Protein 1KQ3 (pdb70)

InterPro domains:
  IPR001670 Alcohol dehydrogenase, iron-type/glycerol dehydrogenase GldA [PF00465] (8-152)
  IPR016205 Glycerol dehydrogenase [PIRSF000112] (4-354)
  IPR016205 Glycerol dehydrogenase [PTHR43616] (2-357)
  IPR018211 Alcohol dehydrogenase, iron-type, conserved site [PS00060] (239-259)
  IPR018211 Alcohol dehydrogenase, iron-type, conserved site [PS00913] (148-176)

Foldseek 3Di:
DQDADFAWAQAEAEEAPLVVCVLVVQPVQPAEEEEEEAPCCCPPPCHVCNCVPHDRHDYDYDYQPPFLAPVRLVVSLVVDDLVHREYEFEEDQSSQLSSLSSCQVNVHAYEYEYLELQAQPQFAQKHFHDHPVRHGDDIDRHPHTHNYYYYNLLSHLQDDLLRLLLLLLNLLQLQVFLVQLVVLVHFFLVRHAADPVLNVLSVVLNVLLLPLVLVLSVQSVVSHDDVSVRSSSCSSYVSSNSRPRRSHGAQLLLLLQLVVVDVQQVVDDSSLSSNLRNLLVCQLQPPDPVVSVSSLVSCVSNVRDQACVVRRQVVNDLVSLLSSLQSSVPVPHRNCSGNDHDHSVSSSVSSVVSRVVSCVVVVD

Nearest PDB structures (foldseek):
  1kq3-assembly1_A  TM=1.003E+00  e=2.823E-71  Thermotoga maritima
  5xn8-assembly1_A  TM=9.777E-01  e=9.390E-45  unidentified
  8k1g-assembly1_A  TM=9.803E-01  e=2.009E-44  Klebsiella pneumoniae
  6csj-assembly2_B  TM=9.741E-01  e=4.793E-44  Heyndrickxia coagulans
  4mca-assembly1_B  TM=9.627E-01  e=2.396E-42  Serratia plymuthica A30

CATH classification: 3.40.50.1970 (+1 more: 1.20.1090.10)

Solvent-accessible surface area: 15490 Å² total; per-residue (Å²): 200,116,114,66,31,32,44,107,12,63,94,49,25,46,16,65,18,8,15,114,70,0,27,96,5,0,41,136,56,22,129,65,3,0,0,0,0,40,69,129,5,2,85,98,53,22,27,102,116,40,27,95,82,30,124,111,8,121,33,26,65,42,62,15,63,43,30,0,4,39,95,17,13,100,109,0,8,65,73,23,50,158,98,4,46,1,0,0,0,0,0,21,38,75,3,5,12,0,0,4,2,0,3,104,94,52,183,64,38,11,0,0,1,5,9,42,4,16,38,9,30,9,1,1,9,23,0,32,0,50,37,85,131,29,117,108,93,96,97,26,120,19,75,185,17,2,51,0,0,0,1,3,0,71,19,4,0,120,18,86,23,112,58,3,8,0,0,0,0,2,0,0,1,2,30,7,4,0,45,4,0,93,108,85,141,4,67,11,67,40,54,127,27,6,18,164,65,0,17,55,40,0,79,80,0,0,75,14,0,51,112,53,0,35,97,0,35,119,12,5,86,132,132,47,48,50,106,13,0,41,94,0,0,70,0,1,3,33,14,0,0,10,0,17,5,0,0,1,29,0,0,0,24,0,0,18,41,0,0,49,59,15,139,78,0,113,137,49,48,55,0,17,14,0,0,9,0,0,1,0,7,0,64,20,21,126,37,91,171,151,47,18,52,71,0,0,52,4,0,62,85,0,50,3,10,2,2,8,30,70,0,18,7,111,77,33,46,64,126,49,4,53,125,0,0,99,88,0,19,62,166,117,29,38,0,66,33,6,61,58,125,11,81,20,123,52,0,20,113,6,2,84,42,6,27,149,63,0,62,86,80,64,139,115

Structure (mmCIF, N/CA/C/O backbone):
data_1KQ3
#
_entry.id   1KQ3
#
_cell.length_a   105.730
_cell.length_b   105.730
_cell.length_c   135.790
_cell.angle_alpha   90.00
_cell.angle_beta   90.00
_cell.angle_gamma   90.00
#
_symmetry.space_group_name_H-M   'I 4 2 2'
#
loop_
_entity.id
_entity.type
_entity.pdbx_description
1 polymer 'glycerol dehydrogenase'
2 non-polymer 'ZINC ION'
3 non-polymer 'CHLORIDE ION'
4 non-polymer 2-AMINO-2-HYDROXYMETHYL-PROPANE-1,3-DIOL
5 water water
#
loop_
_atom_site.group_PDB
_atom_site.id
_atom_site.type_symbol
_atom_site.label_atom_id
_atom_site.label_alt_id
_atom_site.label_comp_id
_atom_site.label_asym_id
_atom_site.label_entity_id
_atom_site.label_seq_id
_atom_site.pdbx_PDB_ins_code
_atom_site.Cartn_x
_atom_site.Cartn_y
_atom_site.Cartn_z
_atom_site.occupancy
_atom_site.B_iso_or_equiv
_atom_site.auth_seq_id
_atom_site.auth_comp_id
_atom_site.auth_asym_id
_atom_site.auth_atom_id
_atom_site.pdbx_PDB_model_num
ATOM 1 N N . HIS A 1 12 ? 41.552 12.651 -9.295 1.00 30.04 0 HIS A N 1
ATOM 2 C CA . HIS A 1 12 ? 42.744 13.520 -9.565 1.00 28.23 0 HIS A CA 1
ATOM 3 C C . HIS A 1 12 ? 42.356 14.972 -9.785 1.00 27.95 0 HIS A C 1
ATOM 4 O O . HIS A 1 12 ? 41.759 15.315 -10.816 1.00 29.24 0 HIS A O 1
ATOM 11 N N . MET A 1 13 ? 42.712 15.812 -8.821 1.00 25.12 1 MET A N 1
ATOM 12 C CA . MET A 1 13 ? 42.449 17.249 -8.863 1.00 23.62 1 MET A CA 1
ATOM 13 C C . MET A 1 13 ? 40.993 17.660 -9.009 1.00 21.68 1 MET A C 1
ATOM 14 O O . MET A 1 13 ? 40.705 18.763 -9.480 1.00 26.32 1 MET A O 1
ATOM 19 N N . ILE A 1 14 ? 40.078 16.787 -8.620 1.00 17.85 2 ILE A N 1
ATOM 20 C CA . ILE A 1 14 ? 38.665 17.142 -8.661 1.00 13.70 2 ILE A CA 1
ATOM 21 C C . ILE A 1 14 ? 38.330 17.696 -7.274 1.00 12.23 2 ILE A C 1
ATOM 22 O O . ILE A 1 14 ? 38.793 17.179 -6.249 1.00 14.09 2 ILE A O 1
ATOM 27 N N . THR A 1 15 ? 37.583 18.793 -7.251 1.00 10.38 3 THR A N 1
ATOM 28 C CA . THR A 1 15 ? 37.191 19.388 -5.978 1.00 9.96 3 THR A CA 1
ATOM 29 C C . THR A 1 15 ? 35.771 19.032 -5.647 1.00 9.38 3 THR A C 1
ATOM 30 O O . THR A 1 15 ? 34.970 18.648 -6.532 1.00 9.63 3 THR A O 1
ATOM 34 N N . THR A 1 16 ? 35.433 19.114 -4.365 1.00 10.10 4 THR A N 1
ATOM 35 C CA . THR A 1 16 ? 34.030 18.952 -3.957 1.00 9.82 4 THR A CA 1
ATOM 36 C C . THR A 1 16 ? 33.813 19.827 -2.740 1.00 8.96 4 THR A C 1
ATOM 37 O O . THR A 1 16 ? 34.586 19.774 -1.783 1.00 10.02 4 THR A O 1
ATOM 41 N N . THR A 1 17 ? 32.766 20.646 -2.810 1.00 8.43 5 THR A N 1
ATOM 42 C CA . THR A 1 17 ? 32.363 21.590 -1.764 1.00 8.96 5 THR A CA 1
ATOM 43 C C . THR A 1 17 ? 30.920 21.248 -1.416 1.00 9.31 5 THR A C 1
ATOM 44 O O . THR A 1 17 ? 30.100 21.105 -2.321 1.00 10.30 5 THR A O 1
ATOM 48 N N . ILE A 1 18 ? 30.603 21.131 -0.128 1.00 8.87 6 ILE A N 1
ATOM 49 C CA . ILE A 1 18 ? 29.255 20.788 0.306 1.00 9.58 6 ILE A CA 1
ATOM 50 C C . ILE A 1 18 ? 28.672 21.890 1.159 1.00 9.72 6 ILE A C 1
ATOM 51 O O . ILE A 1 18 ? 29.402 22.647 1.803 1.00 9.12 6 ILE A O 1
ATOM 56 N N . PHE A 1 19 ? 27.341 21.999 1.135 1.00 8.47 7 PHE A N 1
ATOM 57 C CA . PHE A 1 19 ? 26.676 23.101 1.819 1.00 8.95 7 PHE A CA 1
ATOM 58 C C . PHE A 1 19 ? 25.336 22.756 2.435 1.00 10.14 7 PHE A C 1
ATOM 59 O O . PHE A 1 19 ? 24.661 21.821 1.988 1.00 10.09 7 PHE A O 1
ATOM 67 N N . PRO A 1 20 ? 24.960 23.478 3.508 1.00 9.81 8 PRO A N 1
ATOM 68 C CA . PRO A 1 20 ? 23.625 23.236 4.068 1.00 9.92 8 PRO A CA 1
ATOM 69 C C . PRO A 1 20 ? 22.681 23.846 2.986 1.00 10.69 8 PRO A C 1
ATOM 70 O O . PRO A 1 20 ? 23.118 24.680 2.147 1.00 10.89 8 PRO A O 1
ATOM 74 N N . GLY A 1 21 ? 21.396 23.495 2.984 1.00 9.48 9 GLY A N 1
ATOM 75 C CA . GLY A 1 21 ? 20.547 24.019 1.932 1.00 10.05 9 GLY A CA 1
ATOM 76 C C . GLY A 1 21 ? 20.200 25.491 2.021 1.00 9.59 9 GLY A C 1
ATOM 77 O O . GLY A 1 21 ? 20.097 26.202 1.005 1.00 10.01 9 GLY A O 1
ATOM 78 N N . ARG A 1 22 ? 19.998 25.946 3.249 1.00 9.69 10 ARG A N 1
ATOM 79 C CA . ARG A 1 22 ? 19.534 27.302 3.515 1.00 10.61 10 ARG A CA 1
ATOM 80 C C . ARG A 1 22 ? 20.136 27.711 4.837 1.00 10.95 10 ARG A C 1
ATOM 81 O O . ARG A 1 22 ? 20.066 26.935 5.798 1.00 10.76 10 ARG A O 1
ATOM 89 N N . TYR A 1 23 ? 20.749 28.898 4.896 1.00 8.79 11 TYR A N 1
ATOM 90 C CA . TYR A 1 23 ? 21.329 29.437 6.136 1.00 8.57 11 TYR A CA 1
ATOM 91 C C . TYR A 1 23 ? 20.557 30.740 6.397 1.00 9.31 11 TYR A C 1
ATOM 92 O O . TYR A 1 23 ? 20.569 31.681 5.579 1.00 9.00 11 TYR A O 1
ATOM 101 N N . VAL A 1 24 ? 19.885 30.800 7.545 1.00 8.63 12 VAL A N 1
ATOM 102 C CA . VAL A 1 24 ? 19.018 31.936 7.886 1.00 8.06 12 VAL A CA 1
ATOM 103 C C . VAL A 1 24 ? 19.561 32.521 9.179 1.00 8.57 12 VAL A C 1
ATOM 104 O O . VAL A 1 24 ? 19.772 31.787 10.141 1.00 9.73 12 VAL A O 1
ATOM 108 N N . GLN A 1 25 ? 19.793 33.826 9.225 1.00 8.52 13 GLN A N 1
ATOM 109 C CA . GLN A 1 25 ? 20.360 34.430 10.422 1.00 9.20 13 GLN A CA 1
ATOM 110 C C . GLN A 1 25 ? 19.889 35.855 10.678 1.00 9.56 13 GLN A C 1
ATOM 111 O O . GLN A 1 25 ? 19.792 36.650 9.767 1.00 11.54 13 GLN A O 1
ATOM 117 N N . GLY A 1 26 ? 19.598 36.152 11.940 1.00 8.87 14 GLY A N 1
ATOM 118 C CA . GLY A 1 26 ? 19.259 37.500 12.310 1.00 9.38 14 GLY A CA 1
ATOM 119 C C . GLY A 1 26 ? 18.605 37.595 13.665 1.00 10.44 14 GLY A C 1
ATOM 120 O O . GLY A 1 26 ? 18.190 36.595 14.241 1.00 10.88 14 GLY A O 1
ATOM 121 N N . ALA A 1 27 ? 18.495 38.815 14.174 1.00 11.55 15 ALA A N 1
ATOM 122 C CA . ALA A 1 27 ? 17.867 39.010 15.477 1.00 11.68 15 ALA A CA 1
ATOM 123 C C . ALA A 1 27 ? 16.383 38.695 15.345 1.00 13.07 15 ALA A C 1
ATOM 124 O O . ALA A 1 27 ? 15.693 39.234 14.481 1.00 16.02 15 ALA A O 1
ATOM 126 N N . GLY A 1 28 ? 15.898 37.801 16.194 1.00 11.68 16 GLY A N 1
ATOM 127 C CA . GLY A 1 28 ? 14.488 37.441 16.121 1.00 12.72 16 GLY A CA 1
ATOM 128 C C . GLY A 1 28 ? 14.173 36.356 15.115 1.00 12.92 16 GLY A C 1
ATOM 129 O O . GLY A 1 28 ? 13.005 36.070 14.839 1.00 13.88 16 GLY A O 1
ATOM 130 N N . ALA A 1 29 ? 15.192 35.722 14.546 1.00 11.74 17 ALA A N 1
ATOM 131 C CA . ALA A 1 29 ? 14.940 34.687 13.565 1.00 11.69 17 ALA A CA 1
ATOM 132 C C . ALA A 1 29 ? 14.113 33.505 14.079 1.00 11.77 17 ALA A C 1
ATOM 133 O O . ALA A 1 29 ? 13.507 32.804 13.279 1.00 11.90 17 ALA A O 1
ATOM 135 N N . ILE A 1 30 ? 14.084 33.284 15.382 1.00 11.30 18 ILE A N 1
ATOM 136 C CA . ILE A 1 30 ? 13.285 32.177 15.902 1.00 12.81 18 ILE A CA 1
ATOM 137 C C . ILE A 1 30 ? 11.816 32.401 15.530 1.00 13.50 18 ILE A C 1
ATOM 138 O O . ILE A 1 30 ? 11.052 31.441 15.411 1.00 13.35 18 ILE A O 1
ATOM 143 N N . ASN A 1 31 ? 11.435 33.649 15.305 1.00 13.79 19 ASN A N 1
ATOM 144 C CA . ASN A 1 31 ? 10.040 33.931 14.947 1.00 15.41 19 ASN A CA 1
ATOM 145 C C . ASN A 1 31 ? 9.665 33.567 13.528 1.00 15.29 19 ASN A C 1
ATOM 146 O O . ASN A 1 31 ? 8.489 33.666 13.139 1.00 16.72 19 ASN A O 1
ATOM 151 N N . ILE A 1 32 ? 10.642 33.156 12.727 1.00 14.00 20 ILE A N 1
ATOM 152 C CA . ILE A 1 32 ? 10.273 32.686 11.393 1.00 14.30 20 ILE A CA 1
ATOM 153 C C . ILE A 1 32 ? 10.562 31.179 11.308 1.00 12.98 20 ILE A C 1
ATOM 154 O O . ILE A 1 32 ? 10.499 30.602 10.217 1.00 12.89 20 ILE A O 1
ATOM 159 N N . LEU A 1 33 ? 10.812 30.534 12.454 1.00 12.73 21 LEU A N 1
ATOM 160 C CA . LEU A 1 33 ? 11.015 29.083 12.461 1.00 12.04 21 LEU A CA 1
ATOM 161 C C . LEU A 1 33 ? 9.772 28.361 11.900 1.00 13.26 21 LEU A C 1
ATOM 162 O O . LEU A 1 33 ? 9.898 27.449 11.099 1.00 12.55 21 LEU A O 1
ATOM 167 N N . GLU A 1 34 ? 8.569 28.759 12.332 1.00 14.17 22 GLU A N 1
ATOM 168 C CA . GLU A 1 34 ? 7.373 28.086 11.794 1.00 14.55 22 GLU A CA 1
ATOM 169 C C . GLU A 1 34 ? 7.299 28.206 10.268 1.00 15.06 22 GLU A C 1
ATOM 170 O O . GLU A 1 34 ? 6.996 27.221 9.574 1.00 14.65 22 GLU A O 1
ATOM 176 N N . GLU A 1 35 ? 7.574 29.402 9.748 1.00 15.29 23 GLU A N 1
ATOM 177 C CA . GLU A 1 35 ? 7.558 29.588 8.311 1.00 16.22 23 GLU A CA 1
ATOM 178 C C . GLU A 1 35 ? 8.558 28.634 7.642 1.00 15.28 23 GLU A C 1
ATOM 179 O O . GLU A 1 35 ? 8.251 28.017 6.609 1.00 16.13 23 GLU A O 1
ATOM 185 N N . GLU A 1 36 ? 9.761 28.505 8.208 1.00 14.31 24 GLU A N 1
ATOM 186 C CA . GLU A 1 36 ? 10.745 27.595 7.613 1.00 13.61 24 GLU A CA 1
ATOM 187 C C . GLU A 1 36 ? 10.325 26.131 7.648 1.00 14.02 24 GLU A C 1
ATOM 188 O O . GLU A 1 36 ? 10.533 25.379 6.695 1.00 13.88 24 GLU A O 1
ATOM 194 N N . LEU A 1 37 ? 9.718 25.709 8.753 1.00 13.64 25 LEU A N 1
ATOM 195 C CA . LEU A 1 37 ? 9.289 24.325 8.864 1.00 13.65 25 LEU A CA 1
ATOM 196 C C . LEU A 1 37 ? 8.146 24.053 7.888 1.00 13.22 25 LEU A C 1
ATOM 197 O O . LEU A 1 37 ? 8.106 22.959 7.310 1.00 14.41 25 LEU A O 1
ATOM 202 N N . SER A 1 38 ? 7.264 25.035 7.706 1.00 13.89 26 SER A N 1
ATOM 203 C CA . SER A 1 38 ? 6.103 24.851 6.808 1.00 14.60 26 SER A CA 1
ATOM 204 C C . SER A 1 38 ? 6.528 24.584 5.367 1.00 16.45 26 SER A C 1
ATOM 205 O O . SER A 1 38 ? 5.752 24.024 4.584 1.00 17.39 26 SER A O 1
ATOM 208 N N . ARG A 1 39 ? 7.750 24.981 4.995 1.00 15.00 27 ARG A N 1
ATOM 209 C CA . ARG A 1 39 ?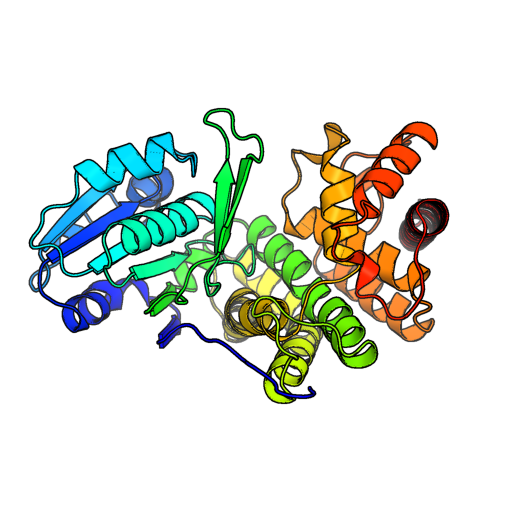 8.213 24.714 3.636 1.00 16.42 27 ARG A CA 1
ATOM 210 C C . ARG A 1 39 ? 8.419 23.213 3.436 1.00 17.46 27 ARG A C 1
ATOM 211 O O . ARG A 1 39 ? 8.532 22.741 2.293 1.00 18.63 27 ARG A O 1
ATOM 219 N N . PHE A 1 40 ? 8.479 22.447 4.525 1.00 17.12 28 PHE A N 1
ATOM 220 C CA . PHE A 1 40 ? 8.652 20.988 4.428 1.00 18.36 28 PHE A CA 1
ATOM 221 C C . PHE A 1 40 ? 7.348 20.211 4.592 1.00 19.90 28 PHE A C 1
ATOM 222 O O . PHE A 1 40 ? 7.225 19.072 4.143 1.00 20.93 28 PHE A O 1
ATOM 230 N N . GLY A 1 41 ? 6.378 20.821 5.240 1.00 20.33 29 GLY A N 1
ATOM 231 C CA . GLY A 1 41 ? 5.128 20.105 5.453 1.00 21.72 29 GLY A CA 1
ATOM 232 C C . GLY A 1 41 ? 4.418 20.618 6.689 1.00 22.57 29 GLY A C 1
ATOM 233 O O . GLY A 1 41 ? 4.739 21.688 7.199 1.00 23.67 29 GLY A O 1
ATOM 234 N N . GLU A 1 42 ? 3.476 19.831 7.200 1.00 22.65 30 GLU A N 1
ATOM 235 C CA . GLU A 1 42 ? 2.695 20.255 8.349 1.00 22.62 30 GLU A CA 1
ATOM 236 C C . GLU A 1 42 ? 3.004 19.581 9.670 1.00 21.16 30 GLU A C 1
ATOM 237 O O . GLU A 1 42 ? 2.408 19.933 10.681 1.00 21.99 30 GLU A O 1
ATOM 243 N N . ARG A 1 43 ? 3.916 18.618 9.676 1.00 18.88 31 ARG A N 1
ATOM 244 C CA . ARG A 1 43 ? 4.276 17.906 10.890 1.00 20.01 31 ARG A CA 1
ATOM 245 C C . ARG A 1 43 ? 5.782 17.942 11.161 1.00 18.71 31 ARG A C 1
ATOM 246 O O . ARG A 1 43 ? 6.571 17.448 10.364 1.00 19.01 31 ARG A O 1
ATOM 254 N N . ALA A 1 44 ? 6.155 18.469 12.318 1.00 17.53 32 ALA A N 1
ATOM 255 C CA . ALA A 1 44 ? 7.572 18.554 12.709 1.00 15.88 32 ALA A CA 1
ATOM 256 C C . ALA A 1 44 ? 7.834 17.870 14.034 1.00 16.61 32 ALA A C 1
ATOM 257 O O . ALA A 1 44 ? 7.023 17.966 14.963 1.00 18.02 32 ALA A O 1
ATOM 259 N N . PHE A 1 45 ? 8.961 17.172 14.140 1.00 14.44 33 PHE A N 1
ATOM 260 C CA . PHE A 1 45 ? 9.400 16.492 15.361 1.00 14.37 33 PHE A CA 1
ATOM 261 C C . PHE A 1 45 ? 10.560 17.336 15.885 1.00 15.82 33 PHE A C 1
ATOM 262 O O . PHE A 1 45 ? 11.577 17.501 15.202 1.00 15.78 33 PHE A O 1
ATOM 270 N N . VAL A 1 46 ? 10.419 17.869 17.084 1.00 14.45 34 VAL A N 1
ATOM 271 C CA . VAL A 1 46 ? 11.420 18.762 17.640 1.00 14.84 34 VAL A CA 1
ATOM 272 C C . VAL A 1 46 ? 12.177 18.198 18.817 1.00 15.95 34 VAL A C 1
ATOM 273 O O . VAL A 1 46 ? 11.563 17.785 19.817 1.00 17.13 34 VAL A O 1
ATOM 277 N N . VAL A 1 47 ? 13.505 18.164 18.717 1.00 14.31 35 VAL A N 1
ATOM 278 C CA . VAL A 1 47 ? 14.361 17.701 19.782 1.00 13.66 35 VAL A CA 1
ATOM 279 C C . VAL A 1 47 ? 14.906 18.971 20.410 1.00 15.17 35 VAL A C 1
ATOM 280 O O . VAL A 1 47 ? 15.605 19.735 19.739 1.00 13.84 35 VAL A O 1
ATOM 284 N N . ILE A 1 48 ? 14.613 19.209 21.685 1.00 14.70 36 ILE A N 1
ATOM 285 C CA . ILE A 1 48 ? 15.052 20.442 22.313 1.00 16.53 36 ILE A CA 1
ATOM 286 C C . ILE A 1 48 ? 15.713 20.232 23.648 1.00 17.29 36 ILE A C 1
ATOM 287 O O . ILE A 1 48 ? 15.306 19.364 24.421 1.00 16.96 36 ILE A O 1
ATOM 292 N N . ASP A 1 49 ? 16.738 21.051 23.897 1.00 18.01 37 ASP A N 1
ATOM 293 C CA . ASP A 1 49 ? 17.503 21.065 25.133 1.00 21.01 37 ASP A CA 1
ATOM 294 C C . ASP A 1 49 ? 16.535 21.546 26.231 1.00 21.06 37 ASP A C 1
ATOM 295 O O . ASP A 1 49 ? 15.771 22.488 26.028 1.00 20.03 37 ASP A O 1
ATOM 300 N N . ASP A 1 50 ? 16.541 20.878 27.382 1.00 21.29 38 ASP A N 1
ATOM 301 C CA . ASP A 1 50 ? 15.630 21.256 28.456 1.00 21.83 38 ASP A CA 1
ATOM 302 C C . ASP A 1 50 ? 15.783 22.699 28.929 1.00 21.29 38 ASP A C 1
ATOM 303 O O . ASP A 1 50 ? 14.779 23.401 29.183 1.00 20.45 38 ASP A O 1
ATOM 308 N N . PHE A 1 51 ? 17.027 23.146 29.058 1.00 19.74 39 PHE A N 1
ATOM 309 C CA . PHE A 1 51 ? 17.278 24.514 29.481 1.00 19.52 39 PHE A CA 1
ATOM 310 C C . PHE A 1 51 ? 16.701 25.471 28.446 1.00 18.62 39 PHE A C 1
ATOM 311 O O . PHE A 1 51 ? 16.136 26.516 28.777 1.00 18.10 39 PHE A O 1
ATOM 319 N N . VAL A 1 52 ? 16.850 25.127 27.172 1.00 16.37 40 VAL A N 1
ATOM 320 C CA . VAL A 1 52 ? 16.326 25.985 26.129 1.00 17.06 40 VAL A CA 1
ATOM 321 C C . VAL A 1 52 ? 14.791 26.032 26.159 1.00 16.58 40 VAL A C 1
ATOM 322 O O . VAL A 1 52 ? 14.195 27.100 26.034 1.00 16.13 40 VAL A O 1
ATOM 326 N N . ASP A 1 53 ? 14.162 24.872 26.342 1.00 15.82 41 ASP A N 1
ATOM 327 C CA . ASP A 1 53 ? 12.710 24.807 26.381 1.00 15.93 41 ASP A CA 1
ATOM 328 C C . ASP A 1 53 ? 12.145 25.708 27.480 1.00 16.19 41 ASP A C 1
ATOM 329 O O . ASP A 1 53 ? 11.259 26.515 27.243 1.00 15.92 41 ASP A O 1
ATOM 334 N N . LYS A 1 54 ? 12.728 25.624 28.660 1.00 16.41 42 LYS A N 1
ATOM 335 C CA . LYS A 1 54 ? 12.216 26.369 29.805 1.00 18.72 42 LYS A CA 1
ATOM 336 C C . LYS A 1 54 ? 12.696 27.814 29.936 1.00 19.15 42 LYS A C 1
ATOM 337 O O . LYS A 1 54 ? 11.930 28.702 30.346 1.00 19.27 42 LYS A O 1
ATOM 343 N N . ASN A 1 55 ? 13.946 28.062 29.555 1.00 19.08 43 ASN A N 1
ATOM 344 C CA . ASN A 1 55 ? 14.538 29.376 29.762 1.00 20.38 43 ASN A CA 1
ATOM 345 C C . ASN A 1 55 ? 14.866 30.246 28.569 1.00 20.17 43 ASN A C 1
ATOM 346 O O . ASN A 1 55 ? 15.135 31.444 28.727 1.00 22.23 43 ASN A O 1
ATOM 351 N N . VAL A 1 56 ? 14.865 29.657 27.383 1.00 18.79 44 VAL A N 1
ATOM 352 C CA . VAL A 1 56 ? 15.182 30.422 26.181 1.00 18.48 44 VAL A CA 1
ATOM 353 C C . VAL A 1 56 ? 13.937 30.596 25.322 1.00 19.15 44 VAL A C 1
ATOM 354 O O . VAL A 1 56 ? 13.574 31.731 25.006 1.00 19.95 44 VAL A O 1
ATOM 358 N N . LEU A 1 57 ? 13.267 29.508 24.923 1.00 18.23 45 LEU A N 1
ATOM 359 C CA . LEU A 1 57 ? 12.050 29.665 24.123 1.00 18.70 45 LEU A CA 1
ATOM 360 C C . LEU A 1 57 ? 10.820 29.864 25.000 1.00 18.76 45 LEU A C 1
ATOM 361 O O . LEU A 1 57 ? 9.910 30.614 24.650 1.00 20.41 45 LEU A O 1
ATOM 366 N N . GLY A 1 58 ? 10.812 29.178 26.135 1.00 18.49 46 GLY A N 1
ATOM 367 C CA . GLY A 1 58 ? 9.664 29.246 27.026 1.00 19.15 46 GLY A CA 1
ATOM 368 C C . GLY A 1 58 ? 8.882 27.968 26.764 1.00 19.96 46 GLY A C 1
ATOM 369 O O . GLY A 1 58 ? 8.703 27.576 25.623 1.00 19.25 46 GLY A O 1
ATOM 370 N N . GLU A 1 59 ? 8.382 27.330 27.817 1.00 21.29 47 GLU A N 1
ATOM 371 C CA . GLU A 1 59 ? 7.683 26.062 27.665 1.00 22.94 47 GLU A CA 1
ATOM 372 C C . GLU A 1 59 ? 6.493 26.044 26.740 1.00 22.36 47 GLU A C 1
ATOM 373 O O . GLU A 1 59 ? 6.152 24.998 26.172 1.00 22.81 47 GLU A O 1
ATOM 379 N N . ASN A 1 60 ? 5.838 27.185 26.579 1.00 21.75 48 ASN A N 1
ATOM 380 C CA . ASN A 1 60 ? 4.684 27.229 25.707 1.00 21.97 48 ASN A CA 1
ATOM 381 C C . ASN A 1 60 ? 4.921 27.899 24.370 1.00 21.19 48 ASN A C 1
ATOM 382 O O . ASN A 1 60 ? 3.981 28.271 23.671 1.00 21.13 48 ASN A O 1
ATOM 387 N N . PHE A 1 61 ? 6.191 28.039 23.987 1.00 19.08 49 PHE A N 1
ATOM 388 C CA . PHE A 1 61 ? 6.529 28.668 22.722 1.00 18.58 49 PHE A CA 1
ATOM 389 C C . PHE A 1 61 ? 5.764 28.084 21.529 1.00 18.16 49 PHE A C 1
ATOM 390 O O . PHE A 1 61 ? 5.235 28.826 20.711 1.00 19.43 49 PHE A O 1
ATOM 398 N N . PHE A 1 62 ? 5.715 26.759 21.419 1.00 18.37 50 PHE A N 1
ATOM 399 C CA . PHE A 1 62 ? 5.064 26.165 20.261 1.00 18.20 50 PHE A CA 1
ATOM 400 C C . PHE A 1 62 ? 3.551 26.257 20.232 1.00 20.09 50 PHE A C 1
ATOM 401 O O . PHE A 1 62 ? 2.943 25.945 19.223 1.00 20.33 50 PHE A O 1
ATOM 409 N N . SER A 1 63 ? 2.955 26.740 21.316 1.00 21.96 51 SER A N 1
ATOM 410 C CA . SER A 1 63 ? 1.499 26.884 21.358 1.00 23.84 51 SER A CA 1
ATOM 411 C C . SER A 1 63 ? 1.026 27.934 20.377 1.00 24.49 51 SER A C 1
ATOM 412 O O . SER A 1 63 ? -0.153 27.964 20.008 1.00 25.29 51 SER A O 1
ATOM 415 N N . SER A 1 64 ? 1.931 28.800 19.940 1.00 24.76 52 SER A N 1
ATOM 416 C CA . SER A 1 64 ? 1.555 29.838 18.994 1.00 26.22 52 SER A CA 1
ATOM 417 C C . SER A 1 64 ? 1.545 29.365 17.538 1.00 25.11 52 SER A C 1
ATOM 418 O O . SER A 1 64 ? 1.091 30.091 16.663 1.00 26.92 52 SER A O 1
ATOM 421 N N . PHE A 1 65 ? 2.042 28.162 17.271 1.00 23.92 53 PHE A N 1
ATOM 422 C CA . PHE A 1 65 ? 2.038 27.639 15.900 1.00 23.35 53 PHE A CA 1
ATOM 423 C C . PHE A 1 65 ? 0.615 27.308 15.408 1.00 25.74 53 PHE A C 1
ATOM 424 O O . PHE A 1 65 ? -0.214 26.802 16.171 1.00 27.06 53 PHE A O 1
ATOM 432 N N . THR A 1 66 ? 0.351 27.564 14.129 1.00 26.12 54 THR A N 1
ATOM 433 C CA . THR A 1 66 ? -0.969 27.304 13.543 1.00 27.38 54 THR A CA 1
ATOM 434 C C . THR A 1 66 ? -0.898 26.544 12.232 1.00 27.49 54 THR A C 1
ATOM 435 O O . THR A 1 66 ? -1.898 25.970 11.789 1.00 28.86 54 THR A O 1
ATOM 439 N N . LYS A 1 67 ? 0.267 26.552 11.604 1.00 26.25 55 LYS A N 1
ATOM 440 C CA . LYS A 1 67 ? 0.442 25.889 10.318 1.00 25.90 55 LYS A CA 1
ATOM 441 C C . LYS A 1 67 ? 1.227 24.584 10.369 1.00 24.20 55 LYS A C 1
ATOM 442 O O . LYS A 1 67 ? 1.216 23.813 9.399 1.00 25.26 55 LYS A O 1
ATOM 448 N N . VAL A 1 68 ? 1.929 24.356 11.476 1.00 20.93 56 VAL A N 1
ATOM 449 C CA . VAL A 1 68 ? 2.755 23.167 11.650 1.00 18.84 56 VAL A CA 1
ATOM 450 C C . VAL A 1 68 ? 2.495 22.530 13.007 1.00 18.44 56 VAL A C 1
ATOM 451 O O . VAL A 1 68 ? 2.557 23.214 14.028 1.00 18.85 56 VAL A O 1
ATOM 455 N N . ARG A 1 69 ? 2.208 21.226 13.004 1.00 18.76 57 ARG A N 1
ATOM 456 C CA . ARG A 1 69 ? 1.968 20.499 14.243 1.00 19.86 57 ARG A CA 1
ATOM 457 C C . ARG A 1 69 ? 3.300 20.031 14.777 1.00 19.21 57 ARG A C 1
ATOM 458 O O . ARG A 1 69 ? 4.032 19.317 14.085 1.00 19.74 57 ARG A O 1
ATOM 466 N N . VAL A 1 70 ? 3.600 20.392 16.013 1.00 18.51 58 VAL A N 1
ATOM 467 C CA . VAL A 1 70 ? 4.853 19.987 16.636 1.00 18.98 58 VAL A CA 1
ATOM 468 C C . VAL A 1 70 ? 4.795 18.872 17.688 1.00 18.13 58 VAL A C 1
ATOM 469 O O . VAL A 1 70 ? 3.988 18.908 18.608 1.00 20.38 58 VAL A O 1
ATOM 473 N N . ASN A 1 71 ? 5.650 17.879 17.532 1.00 17.99 59 ASN A N 1
ATOM 474 C CA . ASN A 1 71 ? 5.792 16.838 18.527 1.00 16.62 59 ASN A CA 1
ATOM 475 C C . ASN A 1 71 ? 7.110 17.240 19.210 1.00 17.55 59 ASN A C 1
ATOM 476 O O . ASN A 1 71 ? 8.223 17.000 18.677 1.00 16.45 59 ASN A O 1
ATOM 481 N N . LYS A 1 72 ? 6.988 17.889 20.364 1.00 17.42 60 LYS A N 1
ATOM 482 C CA . LYS A 1 72 ? 8.156 18.338 21.110 1.00 17.60 60 LYS A CA 1
ATOM 483 C C . LYS A 1 72 ? 8.695 17.301 22.090 1.00 18.99 60 LYS A C 1
ATOM 484 O O . LYS A 1 72 ? 7.958 16.806 22.956 1.00 19.74 60 LYS A O 1
ATOM 490 N N . GLN A 1 73 ? 9.980 16.975 21.966 1.00 18.25 61 GLN A N 1
ATOM 491 C CA . GLN A 1 73 ? 10.632 16.006 22.848 1.00 18.60 61 GLN A CA 1
ATOM 492 C C . GLN A 1 73 ? 11.877 16.587 23.500 1.00 19.10 61 GLN A C 1
ATOM 493 O O . GLN A 1 73 ? 12.771 17.100 22.812 1.00 18.02 61 GLN A O 1
ATOM 499 N N . ILE A 1 74 ? 11.944 16.515 24.819 1.00 18.94 62 ILE A N 1
ATOM 500 C CA . ILE A 1 74 ? 13.094 16.999 25.560 1.00 18.25 62 ILE A CA 1
ATOM 501 C C . ILE A 1 74 ? 14.247 16.032 25.352 1.00 18.82 62 ILE A C 1
ATOM 502 O O . ILE A 1 74 ? 14.096 14.812 25.499 1.00 19.16 62 ILE A O 1
ATOM 507 N N . PHE A 1 75 ? 15.397 16.598 25.004 1.00 17.86 63 PHE A N 1
ATOM 508 C CA . PHE A 1 75 ? 16.626 15.859 24.754 1.00 18.28 63 PHE A CA 1
ATOM 509 C C . PHE A 1 75 ? 17.182 15.310 26.068 1.00 18.10 63 PHE A C 1
ATOM 510 O O . PHE A 1 75 ? 17.198 16.026 27.064 1.00 18.60 63 PHE A O 1
ATOM 518 N N . GLY A 1 76 ? 17.639 14.055 26.043 1.00 18.60 64 GLY A N 1
ATOM 519 C CA . GLY A 1 76 ? 18.212 13.417 27.222 1.00 19.85 64 GLY A CA 1
ATOM 520 C C . GLY A 1 76 ? 19.530 14.009 27.692 1.00 20.48 64 GLY A C 1
ATOM 521 O O . GLY A 1 76 ? 19.955 13.793 28.831 1.00 22.72 64 GLY A O 1
ATOM 522 N N . GLY A 1 77 ? 20.211 14.734 26.804 1.00 19.02 65 GLY A N 1
ATOM 523 C CA . GLY A 1 77 ? 21.460 15.390 27.158 1.00 18.89 65 GLY A CA 1
ATOM 524 C C . GLY A 1 77 ? 22.729 14.890 26.497 1.00 19.40 65 GLY A C 1
ATOM 525 O O . GLY A 1 77 ? 23.725 15.637 26.380 1.00 20.61 65 GLY A O 1
ATOM 526 N N . GLU A 1 78 ? 22.709 13.636 26.067 1.00 18.56 66 GLU A N 1
ATOM 527 C CA . GLU A 1 78 ? 23.875 13.051 25.437 1.00 18.90 66 GLU A CA 1
ATOM 528 C C . GLU A 1 78 ? 23.543 12.585 24.029 1.00 16.61 66 GLU A C 1
ATOM 529 O O . GLU A 1 78 ? 22.476 11.997 23.797 1.00 17.42 66 GLU A O 1
ATOM 535 N N . CYS A 1 79 ? 24.422 12.890 23.067 1.00 17.46 67 CYS A N 1
ATOM 536 C CA . CYS A 1 79 ? 24.220 12.436 21.693 1.00 16.34 67 CYS A CA 1
ATOM 537 C C . CYS A 1 79 ? 24.855 11.040 21.665 1.00 17.71 67 CYS A C 1
ATOM 538 O O . CYS A 1 79 ? 26.045 10.872 21.398 1.00 17.57 67 CYS A O 1
ATOM 541 N N . SER A 1 80 ? 24.035 10.058 22.008 1.00 16.70 68 SER A N 1
ATOM 542 C CA . SER A 1 80 ? 24.471 8.656 22.062 1.00 16.59 68 SER A CA 1
ATOM 543 C C . SER A 1 80 ? 23.593 7.853 21.121 1.00 15.35 68 SER A C 1
ATOM 544 O O . SER A 1 80 ? 22.500 8.275 20.755 1.00 16.37 68 SER A O 1
ATOM 547 N N . ASP A 1 81 ? 24.060 6.662 20.730 1.00 15.79 69 ASP A N 1
ATOM 548 C CA . ASP A 1 81 ? 23.251 5.806 19.887 1.00 17.18 69 ASP A CA 1
ATOM 549 C C . ASP A 1 81 ? 21.965 5.440 20.626 1.00 15.84 69 ASP A C 1
ATOM 550 O O . ASP A 1 81 ? 20.900 5.320 20.023 1.00 16.79 69 ASP A O 1
ATOM 555 N N . GLU A 1 82 ? 22.070 5.286 21.943 1.00 17.28 70 GLU A N 1
ATOM 556 C CA . GLU A 1 82 ? 20.910 4.963 22.765 1.00 17.68 70 GLU A CA 1
ATOM 557 C C . GLU A 1 82 ? 19.860 6.080 22.700 1.00 18.05 70 GLU A C 1
ATOM 558 O O . GLU A 1 82 ? 18.674 5.821 22.533 1.00 18.27 70 GLU A O 1
ATOM 564 N N . GLU A 1 83 ? 20.294 7.338 22.794 1.00 17.60 71 GLU A N 1
ATOM 565 C CA . GLU A 1 83 ? 19.341 8.447 22.746 1.00 17.85 71 GLU A CA 1
ATOM 566 C C . GLU A 1 83 ? 18.790 8.663 21.335 1.00 16.94 71 GLU A C 1
ATOM 567 O O . GLU A 1 83 ? 17.623 9.011 21.138 1.00 17.04 71 GLU A O 1
ATOM 573 N N . ILE A 1 84 ? 19.640 8.440 20.331 1.00 16.99 72 ILE A N 1
ATOM 574 C CA . ILE A 1 84 ? 19.191 8.562 18.965 1.00 16.77 72 ILE A CA 1
ATOM 575 C C . ILE A 1 84 ? 18.109 7.502 18.714 1.00 16.93 72 ILE A C 1
ATOM 576 O O . ILE A 1 84 ? 17.108 7.779 18.055 1.00 16.90 72 ILE A O 1
ATOM 581 N N . GLU A 1 85 ? 18.307 6.291 19.246 1.00 18.07 73 GLU A N 1
ATOM 582 C CA . GLU A 1 85 ? 17.317 5.226 19.075 1.00 20.22 73 GLU A CA 1
ATOM 583 C C . GLU A 1 85 ? 16.011 5.573 19.812 1.00 19.67 73 GLU A C 1
ATOM 584 O O . GLU A 1 85 ? 14.921 5.418 19.257 1.00 21.41 73 GLU A O 1
ATOM 590 N N . ARG A 1 86 ? 16.128 6.053 21.050 1.00 19.34 74 ARG A N 1
ATOM 591 C CA . ARG A 1 86 ? 14.943 6.413 21.824 1.00 19.44 74 ARG A CA 1
ATOM 592 C C . ARG A 1 86 ? 14.098 7.464 21.115 1.00 19.82 74 ARG A C 1
ATOM 593 O O . ARG A 1 86 ? 12.876 7.340 20.983 1.00 21.68 74 ARG A O 1
ATOM 601 N N . LEU A 1 87 ? 14.750 8.520 20.639 1.00 18.78 75 LEU A N 1
ATOM 602 C CA . LEU A 1 87 ? 13.986 9.562 19.973 1.00 17.17 75 LEU A CA 1
ATOM 603 C C . LEU A 1 87 ? 13.417 9.087 18.646 1.00 18.51 75 LEU A C 1
ATOM 604 O O . LEU A 1 87 ? 12.296 9.416 18.279 1.00 18.16 75 LEU A O 1
ATOM 609 N N . SER A 1 88 ? 14.191 8.310 17.908 1.00 19.60 76 SER A N 1
ATOM 610 C CA . SER A 1 88 ? 13.720 7.826 16.621 1.00 21.40 76 SER A CA 1
ATOM 611 C C . SER A 1 88 ? 12.390 7.059 16.754 1.00 22.26 76 SER A C 1
ATOM 612 O O . SER A 1 88 ? 11.496 7.172 15.908 1.00 22.89 76 SER A O 1
ATOM 615 N N . GLY A 1 89 ? 12.265 6.314 17.842 1.00 24.54 77 GLY A N 1
ATOM 616 C CA . GLY A 1 89 ? 11.056 5.538 18.068 1.00 25.40 77 GLY A CA 1
ATOM 617 C C . GLY A 1 89 ? 9.849 6.367 18.460 1.00 26.53 77 GLY A C 1
ATOM 618 O O . GLY A 1 89 ? 8.742 5.836 18.568 1.00 27.40 77 GLY A O 1
ATOM 619 N N . LEU A 1 90 ? 10.044 7.666 18.678 1.00 26.34 78 LEU A N 1
ATOM 620 C CA . LEU A 1 90 ? 8.941 8.543 19.061 1.00 25.64 78 LEU A CA 1
ATOM 621 C C . LEU A 1 90 ? 8.453 9.335 17.852 1.00 25.45 78 LEU A C 1
ATOM 622 O O . LEU A 1 90 ? 7.410 9.982 17.897 1.00 26.38 78 LEU A O 1
ATOM 627 N N . VAL A 1 91 ? 9.201 9.268 16.758 1.00 25.09 79 VAL A N 1
ATOM 628 C CA . VAL A 1 91 ? 8.813 9.997 15.559 1.00 25.68 79 VAL A CA 1
ATOM 629 C C . VAL A 1 91 ? 7.653 9.315 14.817 1.00 27.97 79 VAL A C 1
ATOM 630 O O . VAL A 1 91 ? 7.757 8.141 14.457 1.00 28.68 79 VAL A O 1
ATOM 634 N N . GLU A 1 92 ? 6.562 10.048 14.583 1.00 29.07 80 GLU A N 1
ATOM 635 C CA . GLU A 1 92 ? 5.413 9.492 13.847 1.00 31.70 80 GLU A CA 1
ATOM 636 C C . GLU A 1 92 ? 5.755 9.395 12.354 1.00 32.89 80 GLU A C 1
ATOM 637 O O . GLU A 1 92 ? 6.468 10.243 11.818 1.00 33.37 80 GLU A O 1
ATOM 643 N N . GLU A 1 93 ? 5.235 8.375 11.672 1.00 33.81 81 GLU A N 1
ATOM 644 C CA . GLU A 1 93 ? 5.531 8.194 10.253 1.00 34.67 81 GLU A CA 1
ATOM 645 C C . GLU A 1 93 ? 5.161 9.378 9.364 1.00 33.81 81 GLU A C 1
ATOM 646 O O . GLU A 1 93 ? 5.810 9.626 8.341 1.00 34.06 81 GLU A O 1
ATOM 652 N N . GLU A 1 94 ? 4.123 10.105 9.750 1.00 32.42 82 GLU A N 1
ATOM 653 C CA . GLU A 1 94 ? 3.670 11.247 8.970 1.00 31.51 82 GLU A CA 1
ATOM 654 C C . GLU A 1 94 ? 4.560 12.482 9.154 1.00 29.08 82 GLU A C 1
ATOM 655 O O . GLU A 1 94 ? 4.278 13.524 8.579 1.00 28.81 82 GLU A O 1
ATOM 661 N N . THR A 1 95 ? 5.621 12.356 9.951 1.00 26.08 83 THR A N 1
ATOM 662 C CA . THR A 1 95 ? 6.531 13.484 10.204 1.00 22.75 83 THR A CA 1
ATOM 663 C C . THR A 1 95 ? 7.184 14.000 8.920 1.00 21.24 83 THR A C 1
ATOM 664 O O . THR A 1 95 ? 7.689 13.217 8.126 1.00 20.59 83 THR A O 1
ATOM 668 N N . ASP A 1 96 ? 7.169 15.312 8.717 1.00 19.23 84 ASP A N 1
ATOM 669 C CA . ASP A 1 96 ? 7.765 15.886 7.519 1.00 17.93 84 ASP A CA 1
ATOM 670 C C . ASP A 1 96 ? 9.171 16.413 7.717 1.00 18.26 84 ASP A C 1
ATOM 671 O O . ASP A 1 96 ? 9.939 16.473 6.761 1.00 18.20 84 ASP A O 1
ATOM 676 N N . VAL A 1 97 ? 9.517 16.777 8.947 1.00 16.98 85 VAL A N 1
ATOM 677 C CA . VAL A 1 97 ? 10.842 17.367 9.191 1.00 16.10 85 VAL A CA 1
ATOM 678 C C . VAL A 1 97 ? 11.247 17.182 10.638 1.00 15.03 85 VAL A C 1
ATOM 679 O O . VAL A 1 97 ? 10.391 17.196 11.532 1.00 13.72 85 VAL A O 1
ATOM 683 N N . VAL A 1 98 ? 12.539 16.985 10.870 1.00 13.71 86 VAL A N 1
ATOM 684 C CA . VAL A 1 98 ? 13.102 16.824 12.212 1.00 11.41 86 VAL A CA 1
ATOM 685 C C . VAL A 1 98 ? 13.810 18.134 12.521 1.00 12.36 86 VAL A C 1
ATOM 686 O O . VAL A 1 98 ? 14.414 18.727 11.629 1.00 14.21 86 VAL A O 1
ATOM 690 N N . VAL A 1 99 ? 13.727 18.579 13.772 1.00 12.36 87 VAL A N 1
ATOM 691 C CA . VAL A 1 99 ? 14.329 19.852 14.195 1.00 11.45 87 VAL A CA 1
ATOM 692 C C . VAL A 1 99 ? 15.170 19.649 15.440 1.00 11.31 87 VAL A C 1
ATOM 693 O O . VAL A 1 99 ? 14.791 18.902 16.346 1.00 13.46 87 VAL A O 1
ATOM 697 N N . GLY A 1 100 ? 16.334 20.291 15.497 1.00 10.06 88 GLY A N 1
ATOM 698 C CA . GLY A 1 100 ? 17.174 20.264 16.678 1.00 9.96 88 GLY A CA 1
ATOM 699 C C . GLY A 1 100 ? 17.334 21.699 17.163 1.00 11.14 88 GLY A C 1
ATOM 700 O O . GLY A 1 100 ? 17.696 22.575 16.375 1.00 11.48 88 GLY A O 1
ATOM 701 N N . ILE A 1 101 ? 17.053 21.954 18.443 1.00 10.73 89 ILE A N 1
ATOM 702 C CA . ILE A 1 101 ? 17.180 23.298 19.012 1.00 10.45 89 ILE A CA 1
ATOM 703 C C . ILE A 1 101 ? 18.008 23.266 20.290 1.00 11.06 89 ILE A C 1
ATOM 704 O O . ILE A 1 101 ? 17.586 22.677 21.313 1.00 11.24 89 ILE A O 1
ATOM 709 N N . GLY A 1 102 ? 19.187 23.885 20.265 1.00 10.94 90 GLY A N 1
ATOM 710 C CA . GLY A 1 102 ? 20.028 23.887 21.450 1.00 11.36 90 GLY A CA 1
ATOM 711 C C . GLY A 1 102 ? 21.503 23.902 21.115 1.00 11.43 90 GLY A C 1
ATOM 712 O O . GLY A 1 102 ? 21.905 24.478 20.094 1.00 12.98 90 GLY A O 1
ATOM 713 N N . GLY A 1 103 ? 22.302 23.277 21.975 1.00 13.10 91 GLY A N 1
ATOM 714 C CA . GLY A 1 103 ? 23.743 23.200 21.769 1.00 13.61 91 GLY A CA 1
ATOM 715 C C . GLY A 1 103 ? 24.146 22.028 20.886 1.00 13.21 91 GLY A C 1
ATOM 716 O O . GLY A 1 103 ? 23.280 21.264 20.419 1.00 14.02 91 GLY A O 1
ATOM 717 N N . GLY A 1 104 ? 25.458 21.901 20.671 1.00 15.34 92 GLY A N 1
ATOM 718 C CA . GLY A 1 104 ? 26.027 20.865 19.821 1.00 14.33 92 GLY A CA 1
ATOM 719 C C . GLY A 1 104 ? 25.478 19.454 19.928 1.00 13.88 92 GLY A C 1
ATOM 720 O O . GLY A 1 104 ? 25.218 18.813 18.914 1.00 14.96 92 GLY A O 1
ATOM 721 N N . LYS A 1 105 ? 25.330 18.934 21.140 1.00 13.41 93 LYS A N 1
ATOM 722 C CA . LYS A 1 105 ? 24.831 17.577 21.259 1.00 12.48 93 LYS A CA 1
ATOM 723 C C . LYS A 1 105 ? 23.386 17.419 20.817 1.00 12.65 93 LYS A C 1
ATOM 724 O O . LYS A 1 105 ? 23.023 16.399 20.254 1.00 13.27 93 LYS A O 1
ATOM 730 N N . THR A 1 106 ? 22.548 18.419 21.114 1.00 11.69 94 THR A N 1
ATOM 731 C CA . THR A 1 106 ? 21.167 18.379 20.669 1.00 12.74 94 THR A CA 1
ATOM 732 C C . THR A 1 106 ? 21.117 18.402 19.134 1.00 11.90 94 THR A C 1
ATOM 733 O O . THR A 1 106 ? 20.355 17.656 18.503 1.00 12.33 94 THR A O 1
ATOM 737 N N . LEU A 1 107 ? 21.916 19.283 18.527 1.00 12.10 95 LEU A N 1
ATOM 738 C CA . LEU A 1 107 ? 21.898 19.406 17.075 1.00 10.61 95 LEU A CA 1
ATOM 739 C C . LEU A 1 107 ? 22.399 18.129 16.387 1.00 11.44 95 LEU A C 1
ATOM 740 O O . LEU A 1 107 ? 21.800 17.693 15.410 1.00 10.47 95 LEU A O 1
ATOM 745 N N . ASP A 1 108 ? 23.497 17.556 16.887 1.00 10.81 96 ASP A N 1
ATOM 746 C CA . ASP A 1 108 ? 24.040 16.334 16.302 1.00 11.81 96 ASP A CA 1
ATOM 747 C C . ASP A 1 108 ? 23.021 15.191 16.440 1.00 12.40 96 ASP A C 1
ATOM 748 O O . ASP A 1 108 ? 22.887 14.349 15.523 1.00 12.15 96 ASP A O 1
ATOM 753 N N . THR A 1 109 ? 22.301 15.156 17.562 1.00 12.37 97 THR A N 1
ATOM 754 C CA . THR A 1 109 ? 21.288 14.111 17.743 1.00 12.86 97 THR A CA 1
ATOM 755 C C . THR A 1 109 ? 20.187 14.273 16.696 1.00 13.58 97 THR A C 1
ATOM 756 O O . THR A 1 109 ? 19.758 13.324 16.051 1.00 13.29 97 THR A O 1
ATOM 760 N N . ALA A 1 110 ? 19.717 15.505 16.508 1.00 11.06 98 ALA A N 1
ATOM 761 C CA . ALA A 1 110 ? 18.692 15.742 15.514 1.00 12.06 98 ALA A CA 1
ATOM 762 C C . ALA A 1 110 ? 19.165 15.316 14.125 1.00 11.66 98 ALA A C 1
ATOM 763 O O . ALA A 1 110 ? 18.400 14.739 13.364 1.00 12.50 98 ALA A O 1
ATOM 765 N N . LYS A 1 111 ? 20.412 15.656 13.774 1.00 11.65 99 LYS A N 1
ATOM 766 C CA . LYS A 1 111 ? 20.930 15.257 12.461 1.00 11.16 99 LYS A CA 1
ATOM 767 C C . LYS A 1 111 ? 20.929 13.743 12.308 1.00 10.95 99 LYS A C 1
ATOM 768 O O . LYS A 1 111 ? 20.576 13.247 11.240 1.00 10.95 99 LYS A O 1
ATOM 774 N N . ALA A 1 112 ? 21.323 13.042 13.363 1.00 12.44 100 ALA A N 1
ATOM 775 C CA . ALA A 1 112 ? 21.369 11.571 13.328 1.00 12.98 100 ALA A CA 1
ATOM 776 C C . ALA A 1 112 ? 19.956 10.972 13.224 1.00 14.33 100 ALA A C 1
ATOM 777 O O . ALA A 1 112 ? 19.726 10.056 12.419 1.00 14.99 100 ALA A O 1
ATOM 779 N N . VAL A 1 113 ? 19.008 11.485 14.001 1.00 13.95 101 VAL A N 1
ATOM 780 C CA . VAL A 1 113 ? 17.629 10.991 13.927 1.00 14.50 101 VAL A CA 1
ATOM 781 C C . VAL A 1 113 ? 17.067 11.203 12.516 1.00 15.38 101 VAL A C 1
ATOM 782 O O . VAL A 1 113 ? 16.468 10.299 11.928 1.00 14.95 101 VAL A O 1
ATOM 786 N N . ALA A 1 114 ? 17.287 12.387 11.938 1.00 13.59 102 ALA A N 1
ATOM 787 C CA . ALA A 1 114 ? 16.789 12.674 10.594 1.00 14.33 102 ALA A CA 1
ATOM 788 C C . ALA A 1 114 ? 17.415 11.736 9.575 1.00 15.65 102 ALA A C 1
ATOM 789 O O . ALA A 1 114 ? 16.735 11.281 8.644 1.00 17.73 102 ALA A O 1
ATOM 791 N N . TYR A 1 115 ? 18.697 11.457 9.739 1.00 15.99 103 TYR A N 1
ATOM 792 C CA . TYR A 1 115 ? 19.398 10.563 8.821 1.00 17.11 103 TYR A CA 1
ATOM 793 C C . TYR A 1 115 ? 18.790 9.159 8.909 1.00 18.53 103 TYR A C 1
ATOM 794 O O . TYR A 1 115 ? 18.454 8.564 7.875 1.00 18.32 103 TYR A O 1
ATOM 803 N N . LYS A 1 116 ? 18.647 8.661 10.133 1.00 18.89 104 LYS A N 1
ATOM 804 C CA . LYS A 1 116 ? 18.092 7.325 10.376 1.00 20.82 104 LYS A CA 1
ATOM 805 C C . LYS A 1 116 ? 16.689 7.176 9.774 1.00 21.19 104 LYS A C 1
ATOM 806 O O . LYS A 1 116 ? 16.338 6.113 9.228 1.00 23.34 104 LYS A O 1
ATOM 812 N N . LEU A 1 117 ? 15.886 8.231 9.840 1.00 21.19 105 LEU A N 1
ATOM 813 C CA . LEU A 1 117 ? 14.523 8.192 9.314 1.00 20.00 105 LEU A CA 1
ATOM 814 C C . LEU A 1 117 ? 14.325 8.772 7.921 1.00 20.17 105 LEU A C 1
ATOM 815 O O . LEU A 1 117 ? 13.198 8.882 7.429 1.00 21.08 105 LEU A O 1
ATOM 820 N N . LYS A 1 118 ? 15.422 9.137 7.275 1.00 19.56 106 LYS A N 1
ATOM 821 C CA . LYS A 1 118 ? 15.380 9.712 5.935 1.00 19.80 106 LYS A CA 1
ATOM 822 C C . LYS A 1 118 ? 14.439 10.890 5.842 1.00 18.93 106 LYS A C 1
ATOM 823 O O . LYS A 1 118 ? 13.557 10.964 4.992 1.00 20.76 106 LYS A O 1
ATOM 829 N N . LYS A 1 119 ? 14.650 11.852 6.738 1.00 17.66 107 LYS A N 1
ATOM 830 C CA . LYS A 1 119 ? 13.842 13.061 6.740 1.00 16.27 107 LYS A CA 1
ATOM 831 C C . LYS A 1 119 ? 14.731 14.298 6.708 1.00 15.04 107 LYS A C 1
ATOM 832 O O . LYS A 1 119 ? 15.872 14.240 7.155 1.00 16.70 107 LYS A O 1
ATOM 838 N N . PRO A 1 120 ? 14.200 15.418 6.207 1.00 15.23 108 PRO A N 1
ATOM 839 C CA . PRO A 1 120 ? 15.001 16.651 6.185 1.00 15.08 108 PRO A CA 1
ATOM 840 C C . PRO A 1 120 ? 15.169 17.113 7.643 1.00 14.61 108 PRO A C 1
ATOM 841 O O . PRO A 1 120 ? 14.391 16.731 8.548 1.00 15.34 108 PRO A O 1
ATOM 845 N N . VAL A 1 121 ? 16.192 17.942 7.876 1.00 13.24 109 VAL A N 1
ATOM 846 C CA . VAL A 1 121 ? 16.456 18.421 9.223 1.00 12.73 109 VAL A CA 1
ATOM 847 C C . VAL A 1 121 ? 16.711 19.927 9.251 1.00 12.43 109 VAL A C 1
ATOM 848 O O . VAL A 1 121 ? 17.324 20.495 8.315 1.00 11.24 109 VAL A O 1
ATOM 852 N N . VAL A 1 122 ? 16.186 20.581 10.289 1.00 11.70 110 VAL A N 1
ATOM 853 C CA . VAL A 1 122 ? 16.361 22.017 10.507 1.00 10.26 110 VAL A CA 1
ATOM 854 C C . VAL A 1 122 ? 17.121 22.108 11.807 1.00 10.52 110 VAL A C 1
ATOM 855 O O . VAL A 1 122 ? 16.730 21.539 12.829 1.00 12.04 110 VAL A O 1
ATOM 859 N N . ILE A 1 123 ? 18.239 22.817 11.778 1.00 9.23 111 ILE A N 1
ATOM 860 C CA . ILE A 1 123 ? 19.174 22.931 12.906 1.00 9.25 111 ILE A CA 1
ATOM 861 C C . ILE A 1 123 ? 19.144 24.366 13.430 1.00 9.74 111 ILE A C 1
ATOM 862 O O . ILE A 1 123 ? 19.372 25.320 12.679 1.00 10.17 111 ILE A O 1
ATOM 867 N N . VAL A 1 124 ? 18.856 24.510 14.727 1.00 9.66 112 VAL A N 1
ATOM 868 C CA . VAL A 1 124 ? 18.689 25.827 15.345 1.00 9.69 112 VAL A CA 1
ATOM 869 C C . VAL A 1 124 ? 19.630 25.965 16.546 1.00 9.68 112 VAL A C 1
ATOM 870 O O . VAL A 1 124 ? 19.261 25.643 17.684 1.00 10.37 112 VAL A O 1
ATOM 874 N N . PRO A 1 125 ? 20.862 26.454 16.333 1.00 9.51 113 PRO A N 1
ATOM 875 C CA . PRO A 1 125 ? 21.825 26.617 17.431 1.00 9.96 113 PRO A CA 1
ATOM 876 C C . PRO A 1 125 ? 21.422 27.766 18.335 1.00 10.86 113 PRO A C 1
ATOM 877 O O . PRO A 1 125 ? 21.086 28.849 17.848 1.00 12.42 113 PRO A O 1
ATOM 881 N N . THR A 1 126 ? 21.523 27.562 19.643 1.00 9.38 114 THR A N 1
ATOM 882 C CA . THR A 1 126 ? 21.195 28.643 20.571 1.00 10.81 114 THR A CA 1
ATOM 883 C C . THR A 1 126 ? 22.445 29.300 21.134 1.00 12.51 114 THR A C 1
ATOM 884 O O . THR A 1 126 ? 22.370 30.216 21.956 1.00 13.12 114 THR A O 1
ATOM 888 N N . ILE A 1 127 ? 23.610 28.816 20.701 1.00 10.70 115 ILE A N 1
ATOM 889 C CA . ILE A 1 127 ? 24.901 29.428 21.057 1.00 11.76 115 ILE A CA 1
ATOM 890 C C . ILE A 1 127 ? 25.746 29.309 19.802 1.00 11.83 115 ILE A C 1
ATOM 891 O O . ILE A 1 127 ? 25.482 28.457 18.953 1.00 13.84 115 ILE A O 1
ATOM 896 N N . ALA A 1 128 ? 26.729 30.198 19.653 1.00 10.82 116 ALA A N 1
ATOM 897 C CA . ALA A 1 128 ? 27.616 30.187 18.473 1.00 11.01 116 ALA A CA 1
ATOM 898 C C . ALA A 1 128 ? 28.999 29.825 18.977 1.00 10.74 116 ALA A C 1
ATOM 899 O O . ALA A 1 128 ? 29.948 30.627 18.867 1.00 11.41 116 ALA A O 1
ATOM 901 N N . SER A 1 129 ? 29.096 28.626 19.539 1.00 9.79 117 SER A N 1
ATOM 902 C CA . SER A 1 129 ? 30.326 28.169 20.166 1.00 10.19 117 SER A CA 1
ATOM 903 C C . SER A 1 129 ? 31.194 27.187 19.403 1.00 10.48 117 SER A C 1
ATOM 904 O O . SER A 1 129 ? 32.300 26.888 19.854 1.00 10.83 117 SER A O 1
ATOM 907 N N . THR A 1 130 ? 30.684 26.626 18.314 1.00 10.31 118 THR A N 1
ATOM 908 C CA . THR A 1 130 ? 31.490 25.732 17.463 1.00 10.20 118 THR A CA 1
ATOM 909 C C . THR A 1 130 ? 30.974 25.885 16.059 1.00 10.02 118 THR A C 1
ATOM 910 O O . THR A 1 130 ? 29.890 26.435 15.837 1.00 11.29 118 THR A O 1
ATOM 914 N N . ASP A 1 131 ? 31.765 25.400 15.109 1.00 10.09 119 ASP A N 1
ATOM 915 C CA . ASP A 1 131 ? 31.361 25.484 13.711 1.00 11.12 119 ASP A CA 1
ATOM 916 C C . ASP A 1 131 ? 30.717 24.193 13.188 1.00 11.64 119 ASP A C 1
ATOM 917 O O . ASP A 1 131 ? 30.638 23.962 11.985 1.00 12.08 119 ASP A O 1
ATOM 922 N N . ALA A 1 132 ? 30.225 23.365 14.094 1.00 11.42 120 ALA A N 1
ATOM 923 C CA . ALA A 1 132 ? 29.554 22.135 13.690 1.00 11.87 120 ALA A CA 1
ATOM 924 C C . ALA A 1 132 ? 28.148 22.220 13.115 1.00 11.40 120 ALA A C 1
ATOM 925 O O . ALA A 1 132 ? 27.786 21.375 12.308 1.00 12.04 120 ALA A O 1
ATOM 927 N N . PRO A 1 133 ? 27.336 23.255 13.457 1.00 10.45 121 PRO A N 1
ATOM 928 C CA . PRO A 1 133 ? 25.963 23.260 12.918 1.00 10.66 121 PRO A CA 1
ATOM 929 C C . PRO A 1 133 ? 25.706 22.938 11.469 1.00 9.98 121 PRO A C 1
ATOM 930 O O . PRO A 1 133 ? 24.784 22.166 11.167 1.00 12.01 121 PRO A O 1
ATOM 934 N N . CYS A 1 134 ? 26.457 23.566 10.559 1.00 10.30 122 CYS A N 1
ATOM 935 C CA . CYS A 1 134 ? 26.226 23.366 9.121 1.00 10.38 122 CYS A CA 1
ATOM 936 C C . CYS A 1 134 ? 26.784 22.091 8.541 1.00 9.44 122 CYS A C 1
ATOM 937 O O . CYS A 1 134 ? 26.510 21.772 7.373 1.00 10.78 122 CYS A O 1
ATOM 940 N N . SER A 1 135 ? 27.544 21.348 9.342 1.00 10.17 123 SER A N 1
ATOM 941 C CA . SER A 1 135 ? 28.226 20.167 8.823 1.00 10.24 123 SER A CA 1
ATOM 942 C C . SER A 1 135 ? 27.427 18.907 8.684 1.00 11.81 123 SER A C 1
ATOM 943 O O . SER A 1 135 ? 26.454 18.676 9.387 1.00 11.84 123 SER A O 1
ATOM 946 N N . ALA A 1 136 ? 27.917 18.054 7.791 1.00 11.41 124 ALA A N 1
ATOM 947 C CA . ALA A 1 136 ? 27.299 16.743 7.541 1.00 12.86 124 ALA A CA 1
ATOM 948 C C . ALA A 1 136 ? 28.024 15.734 8.435 1.00 13.36 124 ALA A C 1
ATOM 949 O O . ALA A 1 136 ? 28.627 14.738 7.982 1.00 13.24 124 ALA A O 1
ATOM 951 N N . LEU A 1 137 ? 27.971 16.013 9.723 1.00 14.35 125 LEU A N 1
ATOM 952 C CA . LEU A 1 137 ? 28.644 15.169 10.696 1.00 15.36 125 LEU A CA 1
ATOM 953 C C . LEU A 1 137 ? 27.914 15.200 12.018 1.00 14.46 125 LEU A C 1
ATOM 954 O O . LEU A 1 137 ? 27.351 16.238 12.391 1.00 15.90 125 LEU A O 1
ATOM 959 N N . SER A 1 138 ? 27.886 14.062 12.712 1.00 13.89 126 SER A N 1
ATOM 960 C CA . SER A 1 138 ? 27.331 14.028 14.069 1.00 13.45 126 SER A CA 1
ATOM 961 C C . SER A 1 138 ? 28.394 13.344 14.925 1.00 12.74 126 SER A C 1
ATOM 962 O O . SER A 1 138 ? 28.935 12.288 14.529 1.00 15.60 126 SER A O 1
ATOM 965 N N . VAL A 1 139 ? 28.726 13.912 16.079 1.00 13.45 127 VAL A N 1
ATOM 966 C CA . VAL A 1 139 ? 29.718 13.278 16.954 1.00 14.19 127 VAL A CA 1
ATOM 967 C C . VAL A 1 139 ? 28.907 12.458 17.989 1.00 14.29 127 VAL A C 1
ATOM 968 O O . VAL A 1 139 ? 28.061 12.985 18.710 1.00 15.20 127 VAL A O 1
ATOM 972 N N . ILE A 1 140 ? 29.151 11.161 18.028 1.00 13.52 128 ILE A N 1
ATOM 973 C CA . ILE A 1 140 ? 28.417 10.276 18.906 1.00 14.22 128 ILE A CA 1
ATOM 974 C C . ILE A 1 140 ? 29.270 9.825 20.082 1.00 13.88 128 ILE A C 1
ATOM 975 O O . ILE A 1 140 ? 30.468 9.544 19.959 1.00 13.89 128 ILE A O 1
ATOM 980 N N . TYR A 1 141 ? 28.614 9.800 21.246 1.00 13.22 129 TYR A N 1
ATOM 981 C CA . TYR A 1 141 ? 29.270 9.463 22.500 1.00 13.63 129 TYR A CA 1
ATOM 982 C C . TYR A 1 141 ? 28.624 8.260 23.165 1.00 14.48 129 TYR A C 1
ATOM 983 O O . TYR A 1 141 ? 27.535 7.852 22.801 1.00 14.02 129 TYR A O 1
ATOM 992 N N . THR A 1 142 ? 29.328 7.724 24.155 1.00 15.77 130 THR A N 1
ATOM 993 C CA . THR A 1 142 ? 28.733 6.661 24.974 1.00 16.35 130 THR A CA 1
ATOM 994 C C . THR A 1 142 ? 27.742 7.384 25.916 1.00 17.22 130 THR A C 1
ATOM 995 O O . THR A 1 142 ? 27.731 8.607 26.016 1.00 16.64 130 THR A O 1
ATOM 999 N N . PRO A 1 143 ? 26.888 6.632 26.620 1.00 16.78 131 PRO A N 1
ATOM 1000 C CA . PRO A 1 143 ? 25.945 7.293 27.541 1.00 17.88 131 PRO A CA 1
ATOM 1001 C C . PRO A 1 143 ? 26.682 8.091 28.614 1.00 17.12 131 PRO A C 1
ATOM 1002 O O . PRO A 1 143 ? 26.101 9.018 29.197 1.00 18.68 131 PRO A O 1
ATOM 1006 N N . ASN A 1 144 ? 27.938 7.764 28.879 1.00 17.14 132 ASN A N 1
ATOM 1007 C CA . ASN A 1 144 ? 28.728 8.475 29.906 1.00 18.13 132 ASN A CA 1
ATOM 1008 C C . ASN A 1 144 ? 29.402 9.719 29.380 1.00 19.02 132 ASN A C 1
ATOM 1009 O O . ASN A 1 144 ? 30.143 10.388 30.107 1.00 21.04 132 ASN A O 1
ATOM 1014 N N . GLY A 1 145 ? 29.205 10.008 28.101 1.00 19.32 133 GLY A N 1
ATOM 1015 C CA . GLY A 1 145 ? 29.829 11.207 27.557 1.00 20.00 133 GLY A CA 1
ATOM 1016 C C . GLY A 1 145 ? 31.236 11.028 27.021 1.00 20.24 133 GLY A C 1
ATOM 1017 O O . GLY A 1 145 ? 31.933 12.016 26.798 1.00 21.30 133 GLY A O 1
ATOM 1018 N N . GLU A 1 146 ? 31.684 9.789 26.849 1.00 19.99 134 GLU A N 1
ATOM 1019 C CA . GLU A 1 146 ? 33.018 9.580 26.294 1.00 20.28 134 GLU A CA 1
ATOM 1020 C C . GLU A 1 146 ? 32.862 9.445 24.777 1.00 18.26 134 GLU A C 1
ATOM 1021 O O . GLU A 1 146 ? 31.867 8.894 24.277 1.00 17.33 134 GLU A O 1
ATOM 1027 N N . PHE A 1 147 ? 33.814 9.990 24.031 1.00 17.95 135 PHE A N 1
ATOM 1028 C CA . PHE A 1 147 ? 33.726 9.890 22.574 1.00 17.23 135 PHE A CA 1
ATOM 1029 C C . PHE A 1 147 ? 33.614 8.448 22.115 1.00 18.11 135 PHE A C 1
ATOM 1030 O O . PHE A 1 147 ? 34.352 7.572 22.579 1.00 18.47 135 PHE A O 1
ATOM 1038 N N . LYS A 1 148 ? 32.698 8.197 21.192 1.00 16.56 136 LYS A N 1
ATOM 1039 C CA . LYS A 1 148 ? 32.501 6.860 20.668 1.00 16.90 136 LYS A CA 1
ATOM 1040 C C . LYS A 1 148 ? 32.875 6.785 19.186 1.00 18.05 136 LYS A C 1
ATOM 1041 O O . LYS A 1 148 ? 33.713 5.978 18.795 1.00 19.40 136 LYS A O 1
ATOM 1047 N N . ARG A 1 149 ? 32.283 7.633 18.352 1.00 16.80 137 ARG A N 1
ATOM 1048 C CA . ARG A 1 149 ? 32.596 7.588 16.927 1.00 17.69 137 ARG A CA 1
ATOM 1049 C C . ARG A 1 149 ? 32.027 8.790 16.203 1.00 17.00 137 ARG A C 1
ATOM 1050 O O . ARG A 1 149 ? 31.162 9.501 16.725 1.00 15.75 137 ARG A O 1
ATOM 1058 N N . TYR A 1 150 ? 32.515 8.998 14.988 1.00 17.65 138 TYR A N 1
ATOM 1059 C CA . TYR A 1 150 ? 31.981 10.046 14.125 1.00 16.88 138 TYR A CA 1
ATOM 1060 C C . TYR A 1 150 ? 30.966 9.402 13.209 1.00 16.83 138 TYR A C 1
ATOM 1061 O O . TYR A 1 150 ? 31.183 8.297 12.692 1.00 18.84 138 TYR A O 1
ATOM 1070 N N . LEU A 1 151 ? 29.859 10.085 12.998 1.00 14.98 139 LEU A N 1
ATOM 1071 C CA . LEU A 1 151 ? 28.866 9.612 12.052 1.00 15.92 139 LEU A CA 1
ATOM 1072 C C . LEU A 1 151 ? 28.921 10.597 10.869 1.00 15.06 139 LEU A C 1
ATOM 1073 O O . LEU A 1 151 ? 28.517 11.735 10.998 1.00 15.65 139 LEU A O 1
ATOM 1078 N N . PHE A 1 152 ? 29.456 10.164 9.723 1.00 15.10 140 PHE A N 1
ATOM 1079 C CA . PHE A 1 152 ? 29.505 11.020 8.531 1.00 15.77 140 PHE A CA 1
ATOM 1080 C C . PHE A 1 152 ? 28.165 10.903 7.810 1.00 16.63 140 PHE A C 1
ATOM 1081 O O . PHE A 1 152 ? 27.684 9.810 7.455 1.00 18.24 140 PHE A O 1
ATOM 1089 N N . LEU A 1 153 ? 27.520 12.039 7.618 1.00 13.89 141 LEU A N 1
ATOM 1090 C CA . LEU A 1 153 ? 26.205 12.060 7.028 1.00 13.06 141 LEU A CA 1
ATOM 1091 C C . LEU A 1 153 ? 26.243 12.289 5.530 1.00 13.45 141 LEU A C 1
ATOM 1092 O O . LEU A 1 153 ? 27.125 12.964 5.012 1.00 13.92 141 LEU A O 1
ATOM 1097 N N . PRO A 1 154 ? 25.268 11.751 4.807 1.00 14.27 142 PRO A N 1
ATOM 1098 C CA . PRO A 1 154 ? 25.222 11.918 3.353 1.00 15.36 142 PRO A CA 1
ATOM 1099 C C . PRO A 1 154 ? 24.767 13.297 2.900 1.00 16.29 142 PRO A C 1
ATOM 1100 O O . PRO A 1 154 ? 24.937 13.648 1.731 1.00 18.51 142 PRO A O 1
ATOM 1104 N N . ARG A 1 155 ? 24.136 14.056 3.799 1.00 14.64 143 ARG A N 1
ATOM 1105 C CA . ARG A 1 155 ? 23.653 15.377 3.422 1.00 15.38 143 ARG A CA 1
ATOM 1106 C C . ARG A 1 155 ? 23.888 16.338 4.572 1.00 14.16 143 ARG A C 1
ATOM 1107 O O . ARG A 1 155 ? 23.898 15.939 5.738 1.00 13.71 143 ARG A O 1
ATOM 1115 N N . ASN A 1 156 ? 24.121 17.605 4.235 1.00 12.73 144 ASN A N 1
ATOM 1116 C CA . ASN A 1 156 ? 24.249 18.637 5.257 1.00 11.94 144 ASN A CA 1
ATOM 1117 C C . ASN A 1 156 ? 22.809 19.011 5.646 1.00 11.84 144 ASN A C 1
ATOM 1118 O O . ASN A 1 156 ? 21.840 18.696 4.950 1.00 12.45 144 ASN A O 1
ATOM 1123 N N . PRO A 1 157 ? 22.651 19.721 6.756 1.00 10.33 145 PRO A N 1
ATOM 1124 C CA . PRO A 1 157 ? 21.306 20.113 7.173 1.00 10.01 145 PRO A CA 1
ATOM 1125 C C . PRO A 1 157 ? 20.549 20.899 6.103 1.00 9.76 145 PRO A C 1
ATOM 1126 O O . PRO A 1 157 ? 21.127 21.733 5.381 1.00 10.45 145 PRO A O 1
ATOM 1130 N N . ASP A 1 158 ? 19.238 20.685 6.011 1.00 9.60 146 ASP A N 1
ATOM 1131 C CA . ASP A 1 158 ? 18.465 21.421 5.032 1.00 9.89 146 ASP A CA 1
ATOM 1132 C C . ASP A 1 158 ? 18.370 22.888 5.367 1.00 10.62 146 ASP A C 1
ATOM 1133 O O . ASP A 1 158 ? 18.367 23.732 4.478 1.00 11.21 146 ASP A O 1
ATOM 1138 N N . VAL A 1 159 ? 18.285 23.203 6.645 1.00 9.46 147 VAL A N 1
ATOM 1139 C CA . VAL A 1 159 ? 18.213 24.578 7.096 1.00 9.40 147 VAL A CA 1
ATOM 1140 C C . VAL A 1 159 ? 18.994 24.722 8.372 1.00 8.93 147 VAL A C 1
ATOM 1141 O O . VAL A 1 159 ? 18.938 23.856 9.243 1.00 10.20 147 VAL A O 1
ATOM 1145 N N . VAL A 1 160 ? 19.763 25.806 8.469 1.00 9.34 148 VAL A N 1
ATOM 1146 C CA . VAL A 1 160 ? 20.433 26.185 9.714 1.00 9.02 148 VAL A CA 1
ATOM 1147 C C . VAL A 1 160 ? 19.865 27.578 9.989 1.00 9.56 148 VAL A C 1
ATOM 1148 O O . VAL A 1 160 ? 19.969 28.464 9.135 1.00 9.37 148 VAL A O 1
ATOM 1152 N N . LEU A 1 161 ? 19.235 27.751 11.157 1.00 8.33 149 LEU A N 1
ATOM 1153 C CA . LEU A 1 161 ? 18.548 28.984 11.529 1.00 9.11 149 LEU A CA 1
ATOM 1154 C C . LEU A 1 161 ? 19.146 29.492 12.811 1.00 9.26 149 LEU A C 1
ATOM 1155 O O . LEU A 1 161 ? 19.111 28.840 13.835 1.00 9.51 149 LEU A O 1
ATOM 1160 N N . VAL A 1 162 ? 19.772 30.671 12.731 1.00 9.48 150 VAL A N 1
ATOM 1161 C CA . VAL A 1 162 ? 20.480 31.264 13.869 1.00 8.84 150 VAL A CA 1
ATOM 1162 C C . VAL A 1 162 ? 19.860 32.609 14.289 1.00 9.39 150 VAL A C 1
ATOM 1163 O O . VAL A 1 162 ? 19.921 33.596 13.531 1.00 9.65 150 VAL A O 1
ATOM 1167 N N . ASP A 1 163 ? 19.265 32.629 15.484 1.00 9.39 151 ASP A N 1
ATOM 1168 C CA . ASP A 1 163 ? 18.685 33.844 16.052 1.00 10.09 151 ASP A CA 1
ATOM 1169 C C . ASP A 1 163 ? 19.780 34.509 16.882 1.00 9.68 151 ASP A C 1
ATOM 1170 O O . ASP A 1 163 ? 20.151 34.041 17.959 1.00 9.62 151 ASP A O 1
ATOM 1175 N N . THR A 1 164 ? 20.326 35.599 16.351 1.00 8.95 152 THR A N 1
ATOM 1176 C CA . THR A 1 164 ? 21.419 36.272 17.023 1.00 10.40 152 THR A CA 1
ATOM 1177 C C . THR A 1 164 ? 21.048 36.899 18.366 1.00 10.04 152 THR A C 1
ATOM 1178 O O . THR A 1 164 ? 21.930 37.144 19.204 1.00 10.90 152 THR A O 1
ATOM 1182 N N . GLU A 1 165 ? 19.753 37.160 18.560 1.00 10.19 153 GLU A N 1
ATOM 1183 C CA . GLU A 1 165 ? 19.305 37.717 19.832 1.00 10.69 153 GLU A CA 1
ATOM 1184 C C . GLU A 1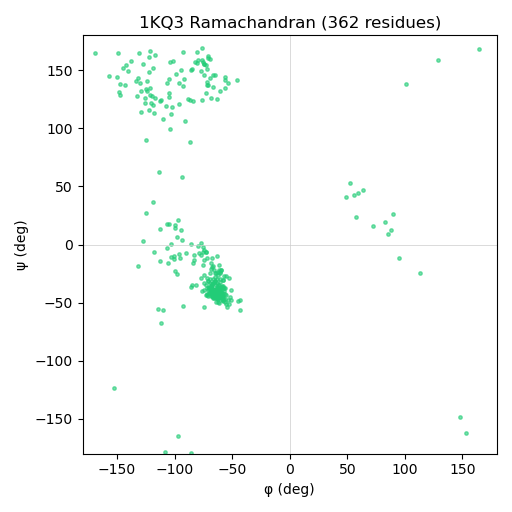 165 ? 19.429 36.619 20.915 1.00 11.32 153 GLU A C 1
ATOM 1185 O O . GLU A 1 165 ? 19.820 36.883 22.066 1.00 10.63 153 GLU A O 1
ATOM 1191 N N . ILE A 1 166 ? 19.099 35.382 20.558 1.00 10.45 154 ILE A N 1
ATOM 1192 C CA . ILE A 1 166 ? 19.249 34.269 21.508 1.00 10.93 154 ILE A CA 1
ATOM 1193 C C . ILE A 1 166 ? 20.741 34.090 21.787 1.00 11.05 154 ILE A C 1
ATOM 1194 O O . ILE A 1 166 ? 21.182 33.922 22.928 1.00 10.91 154 ILE A O 1
ATOM 1199 N N . VAL A 1 167 ? 21.568 34.145 20.737 1.00 9.58 155 VAL A N 1
ATOM 1200 C CA . VAL A 1 167 ? 22.990 34.001 20.974 1.00 11.23 155 VAL A CA 1
ATOM 1201 C C . VAL A 1 167 ? 23.553 35.095 21.877 1.00 10.81 155 VAL A C 1
ATOM 1202 O O . VAL A 1 167 ? 24.390 34.832 22.750 1.00 12.24 155 VAL A O 1
ATOM 1206 N N . ALA A 1 168 ? 23.104 36.331 21.669 1.00 10.19 156 ALA A N 1
ATOM 1207 C CA . ALA A 1 168 ? 23.604 37.471 22.473 1.00 10.65 156 ALA A CA 1
ATOM 1208 C C . ALA A 1 168 ? 23.227 37.374 23.945 1.00 11.34 156 ALA A C 1
ATOM 1209 O O . ALA A 1 168 ? 23.890 37.983 24.801 1.00 11.38 156 ALA A O 1
ATOM 1211 N N . LYS A 1 169 ? 22.148 36.636 24.227 1.00 12.14 157 LYS A N 1
ATOM 1212 C CA . LYS A 1 169 ? 21.728 36.474 25.623 1.00 13.27 157 LYS A CA 1
ATOM 1213 C C . LYS A 1 169 ? 22.501 35.377 26.339 1.00 14.82 157 LYS A C 1
ATOM 1214 O O . LYS A 1 169 ? 22.421 35.268 27.576 1.00 16.65 157 LYS A O 1
ATOM 1220 N N . ALA A 1 170 ? 23.226 34.546 25.584 1.00 12.71 158 ALA A N 1
ATOM 1221 C CA . ALA A 1 170 ? 24.041 33.496 26.194 1.00 13.94 158 ALA A CA 1
ATOM 1222 C C . ALA A 1 170 ? 25.343 34.139 26.693 1.00 13.52 158 ALA A C 1
ATOM 1223 O O . ALA A 1 170 ? 25.741 35.204 26.230 1.00 13.93 158 ALA A O 1
ATOM 1225 N N . PRO A 1 171 ? 26.046 33.495 27.647 1.00 15.49 159 PRO A N 1
ATOM 1226 C CA . PRO A 1 171 ? 27.294 34.036 28.189 1.00 14.90 159 PRO A CA 1
ATOM 1227 C C . PRO A 1 171 ? 28.345 34.318 27.109 1.00 14.32 159 PRO A C 1
ATOM 1228 O O . PRO A 1 171 ? 28.467 33.549 26.140 1.00 15.21 159 PRO A O 1
ATOM 1232 N N . ALA A 1 172 ? 29.084 35.413 27.274 1.00 14.24 160 ALA A N 1
ATOM 1233 C CA . ALA A 1 172 ? 30.114 35.788 26.309 1.00 14.45 160 ALA A CA 1
ATOM 1234 C C . ALA A 1 172 ? 31.147 34.680 26.157 1.00 14.24 160 ALA A C 1
ATOM 1235 O O . ALA A 1 172 ? 31.730 34.537 25.066 1.00 12.63 160 ALA A O 1
ATOM 1237 N N . ARG A 1 173 ? 31.390 33.904 27.208 1.00 13.09 161 ARG A N 1
ATOM 1238 C CA . ARG A 1 173 ? 32.366 32.808 27.133 1.00 11.66 161 ARG A CA 1
ATOM 1239 C C . ARG A 1 173 ? 32.098 31.912 25.925 1.00 11.29 161 ARG A C 1
ATOM 1240 O O . ARG A 1 173 ? 33.048 31.465 25.252 1.00 11.95 161 ARG A O 1
ATOM 1248 N N . PHE A 1 174 ? 30.825 31.651 25.641 1.00 11.57 162 PHE A N 1
ATOM 1249 C CA . PHE A 1 174 ? 30.483 30.775 24.514 1.00 10.86 162 PHE A CA 1
ATOM 1250 C C . PHE A 1 174 ? 30.768 31.421 23.170 1.00 9.96 162 PHE A C 1
ATOM 1251 O O . PHE A 1 174 ? 31.195 30.714 22.255 1.00 10.78 162 PHE A O 1
ATOM 1259 N N . LEU A 1 175 ? 30.546 32.723 23.031 1.00 9.51 163 LEU A N 1
ATOM 1260 C CA . LEU A 1 175 ? 30.881 33.370 21.742 1.00 9.47 163 LEU A CA 1
ATOM 1261 C C . LEU A 1 175 ? 32.403 33.325 21.542 1.00 9.35 163 LEU A C 1
ATOM 1262 O O . LEU A 1 175 ? 32.897 33.056 20.427 1.00 10.20 163 LEU A O 1
ATOM 1267 N N . VAL A 1 176 ? 33.150 33.618 22.602 1.00 8.97 164 VAL A N 1
ATOM 1268 C CA . VAL A 1 176 ? 34.601 33.604 22.525 1.00 9.45 164 VAL A CA 1
ATOM 1269 C C . VAL A 1 176 ? 35.095 32.204 22.165 1.00 9.04 164 VAL A C 1
ATOM 1270 O O . VAL A 1 176 ? 36.006 32.060 21.332 1.00 9.92 164 VAL A O 1
ATOM 1274 N N . ALA A 1 177 ? 34.502 31.151 22.747 1.00 9.23 165 ALA A N 1
ATOM 1275 C CA . ALA A 1 177 ? 34.957 29.800 22.401 1.00 8.90 165 ALA A CA 1
ATOM 1276 C C . ALA A 1 177 ? 34.677 29.544 20.929 1.00 9.10 165 ALA A C 1
ATOM 1277 O O . ALA A 1 177 ? 35.488 28.892 20.274 1.00 8.35 165 ALA A O 1
ATOM 1279 N N . GLY A 1 178 ? 33.530 30.020 20.408 1.00 8.36 166 GLY A N 1
ATOM 1280 C CA . GLY A 1 178 ? 33.236 29.851 18.982 1.00 9.25 166 GLY A CA 1
ATOM 1281 C C . GLY A 1 178 ? 34.302 30.537 18.137 1.00 9.02 166 GLY A C 1
ATOM 1282 O O . GLY A 1 178 ? 34.667 30.043 17.069 1.00 9.11 166 GLY A O 1
ATOM 1283 N N . MET A 1 179 ? 34.783 31.695 18.598 1.00 8.77 167 MET A N 1
ATOM 1284 C CA . MET A 1 179 ? 35.851 32.389 17.876 1.00 8.81 167 MET A CA 1
ATOM 1285 C C . MET A 1 179 ? 37.147 31.570 17.890 1.00 9.20 167 MET A C 1
ATOM 1286 O O . MET A 1 179 ? 37.940 31.693 16.954 1.00 8.61 167 MET A O 1
ATOM 1291 N N . GLY A 1 180 ? 37.382 30.802 18.959 1.00 8.75 168 GLY A N 1
ATOM 1292 C CA . GLY A 1 180 ? 38.570 29.934 19.026 1.00 8.83 168 GLY A CA 1
ATOM 1293 C C . GLY A 1 180 ? 38.472 28.793 18.007 1.00 8.70 168 GLY A C 1
ATOM 1294 O O . GLY A 1 180 ? 39.470 28.456 17.317 1.00 9.51 168 GLY A O 1
ATOM 1295 N N . ASP A 1 181 ? 37.295 28.148 17.906 1.00 8.59 169 ASP A N 1
ATOM 1296 C CA . ASP A 1 181 ? 37.085 27.075 16.933 1.00 8.57 169 ASP A CA 1
ATOM 1297 C C . ASP A 1 181 ? 37.231 27.683 15.515 1.00 9.23 169 ASP A C 1
ATOM 1298 O O . ASP A 1 181 ? 37.858 27.064 14.630 1.00 9.58 169 ASP A O 1
ATOM 1303 N N . ALA A 1 182 ? 36.689 28.885 15.323 1.00 8.14 170 ALA A N 1
ATOM 1304 C CA . ALA A 1 182 ? 36.769 29.553 14.030 1.00 8.31 170 ALA A CA 1
ATOM 1305 C C . ALA A 1 182 ? 38.160 30.057 13.663 1.00 8.85 170 ALA A C 1
ATOM 1306 O O . ALA A 1 182 ? 38.499 30.095 12.472 1.00 8.80 170 ALA A O 1
ATOM 1308 N N . LEU A 1 183 ? 38.940 30.436 14.671 1.00 8.21 171 LEU A N 1
ATOM 1309 C CA . LEU A 1 183 ? 40.294 30.921 14.451 1.00 8.11 171 LEU A CA 1
ATOM 1310 C C . LEU A 1 183 ? 41.142 29.877 13.735 1.00 8.10 171 LEU A C 1
ATOM 1311 O O . LEU A 1 183 ? 42.017 30.207 12.921 1.00 7.68 171 LEU A O 1
ATOM 1316 N N . ALA A 1 184 ? 40.903 28.616 14.057 1.00 7.72 172 ALA A N 1
ATOM 1317 C CA . ALA A 1 184 ? 41.672 27.525 13.450 1.00 7.52 172 ALA A CA 1
ATOM 1318 C C . ALA A 1 184 ? 41.367 27.340 11.976 1.00 7.84 172 ALA A C 1
ATOM 1319 O O . ALA A 1 184 ? 42.204 26.828 11.247 1.00 8.49 172 ALA A O 1
ATOM 1321 N N . THR A 1 185 ? 40.195 27.763 11.528 1.00 7.74 173 THR A N 1
ATOM 1322 C CA . THR A 1 185 ? 39.754 27.423 10.179 1.00 8.05 173 THR A CA 1
ATOM 1323 C C . THR A 1 185 ? 40.690 27.805 9.071 1.00 8.46 173 THR A C 1
ATOM 1324 O O . THR A 1 185 ? 41.030 26.938 8.232 1.00 8.78 173 THR A O 1
ATOM 1328 N N . TRP A 1 186 ? 41.139 29.063 9.040 1.00 8.50 174 TRP A N 1
ATOM 1329 C CA . TRP A 1 186 ? 42.044 29.446 7.973 1.00 7.45 174 TRP A CA 1
ATOM 1330 C C . TRP A 1 186 ? 43.365 28.716 8.046 1.00 8.33 174 TRP A C 1
ATOM 1331 O O . TRP A 1 186 ? 43.838 28.246 7.023 1.00 9.20 174 TRP A O 1
ATOM 1342 N N . PHE A 1 187 ? 43.952 28.592 9.239 1.00 7.39 175 PHE A N 1
ATOM 1343 C CA . PHE A 1 187 ? 45.280 27.937 9.298 1.00 8.38 175 PHE A CA 1
ATOM 1344 C C . PHE A 1 187 ? 45.225 26.517 8.860 1.00 9.65 175 PHE A C 1
ATOM 1345 O O . PHE A 1 187 ? 46.138 26.030 8.137 1.00 9.15 175 PHE A O 1
ATOM 1353 N N . GLU A 1 188 ? 44.169 25.799 9.256 1.00 8.09 176 GLU A N 1
ATOM 1354 C CA . GLU A 1 188 ? 44.073 24.396 8.867 1.00 8.53 176 GLU A CA 1
ATOM 1355 C C . GLU A 1 188 ? 43.697 24.228 7.417 1.00 8.59 176 GLU A C 1
ATOM 1356 O O . GLU A 1 188 ? 44.266 23.364 6.734 1.00 8.55 176 GLU A O 1
ATOM 1362 N N . ALA A 1 189 ? 42.797 25.057 6.915 1.00 8.45 177 ALA A N 1
ATOM 1363 C CA . ALA A 1 189 ? 42.402 24.956 5.518 1.00 8.51 177 ALA A CA 1
ATOM 1364 C C . ALA A 1 189 ? 43.595 25.353 4.634 1.00 9.28 177 ALA A C 1
ATOM 1365 O O . ALA A 1 189 ? 43.823 24.715 3.605 1.00 9.96 177 ALA A O 1
ATOM 1367 N N . GLU A 1 190 ? 44.374 26.358 5.038 1.00 9.33 178 GLU A N 1
ATOM 1368 C CA . GLU A 1 190 ? 45.520 26.776 4.210 1.00 10.05 178 GLU A CA 1
ATOM 1369 C C . GLU A 1 190 ? 46.518 25.623 4.115 1.00 9.59 178 GLU A C 1
ATOM 1370 O O . GLU A 1 190 ? 47.114 25.390 3.062 1.00 10.79 178 GLU A O 1
ATOM 1376 N N . SER A 1 191 ? 46.740 24.909 5.206 1.00 8.34 179 SER A N 1
ATOM 1377 C CA . SER A 1 191 ? 47.679 23.774 5.167 1.00 9.16 179 SER A CA 1
ATOM 1378 C C . SER A 1 191 ? 47.158 22.717 4.193 1.00 8.65 179 SER A C 1
ATOM 1379 O O . SER A 1 191 ? 47.948 22.166 3.409 1.00 9.74 179 SER A O 1
ATOM 1382 N N . CYS A 1 192 ? 45.863 22.413 4.255 1.00 9.75 180 CYS A N 1
ATOM 1383 C CA . CYS A 1 192 ? 45.293 21.435 3.334 1.00 10.21 180 CYS A CA 1
ATOM 1384 C C . CYS A 1 192 ? 45.410 21.907 1.883 1.00 11.23 180 CYS A C 1
ATOM 1385 O O . CYS A 1 192 ? 45.677 21.098 0.981 1.00 10.90 180 CYS A O 1
ATOM 1388 N N . LYS A 1 193 ? 45.233 23.204 1.648 1.00 11.23 181 LYS A N 1
ATOM 1389 C CA . LYS A 1 193 ? 45.341 23.756 0.296 1.00 11.43 181 LYS A CA 1
ATOM 1390 C C . LYS A 1 193 ? 46.764 23.535 -0.222 1.00 11.91 181 LYS A C 1
ATOM 1391 O O . LYS A 1 193 ? 46.955 23.059 -1.370 1.00 13.86 181 LYS A O 1
ATOM 1397 N N . GLN A 1 194 ? 47.754 23.816 0.625 1.00 11.22 182 GLN A N 1
ATOM 1398 C CA . GLN A 1 194 ? 49.161 23.684 0.244 1.00 12.81 182 GLN A CA 1
ATOM 1399 C C . GLN A 1 194 ? 49.566 22.239 0.007 1.00 13.74 182 GLN A C 1
ATOM 1400 O O . GLN A 1 194 ? 50.413 21.964 -0.839 1.00 14.82 182 GLN A O 1
ATOM 1406 N N . LYS A 1 195 ? 48.980 21.331 0.768 1.00 11.66 183 LYS A N 1
ATOM 1407 C CA . LYS A 1 195 ? 49.269 19.902 0.679 1.00 12.45 183 LYS A CA 1
ATOM 1408 C C . LYS A 1 195 ? 48.474 19.197 -0.419 1.00 13.08 183 LYS A C 1
ATOM 1409 O O . LYS A 1 195 ? 48.831 18.095 -0.837 1.00 13.93 183 LYS A O 1
ATOM 1415 N N . TYR A 1 196 ? 47.425 19.848 -0.906 1.00 13.44 184 TYR A N 1
ATOM 1416 C CA . TYR A 1 196 ? 46.473 19.213 -1.817 1.00 13.63 184 TYR A CA 1
ATOM 1417 C C . TYR A 1 196 ? 45.881 17.992 -1.093 1.00 13.32 184 TYR A C 1
ATOM 1418 O O . TYR A 1 196 ? 45.753 16.899 -1.645 1.00 16.12 184 TYR A O 1
ATOM 1427 N N . ALA A 1 197 ? 45.521 18.195 0.184 1.00 13.10 185 ALA A N 1
ATOM 1428 C CA . ALA A 1 197 ? 44.912 17.176 1.036 1.00 12.62 185 ALA A CA 1
ATOM 1429 C C . ALA A 1 197 ? 43.411 17.134 0.847 1.00 14.67 185 ALA A C 1
ATOM 1430 O O . ALA A 1 197 ? 42.793 18.142 0.608 1.00 15.20 185 ALA A O 1
ATOM 1432 N N . PRO A 1 198 ? 42.796 15.973 1.029 1.00 17.28 186 PRO A N 1
ATOM 1433 C CA . PRO A 1 198 ? 41.340 15.893 0.859 1.00 17.97 186 PRO A CA 1
ATOM 1434 C C . PRO A 1 198 ? 40.599 16.535 2.027 1.00 20.18 186 PRO A C 1
ATOM 1435 O O . PRO A 1 198 ? 41.117 16.662 3.147 1.00 19.84 186 PRO A O 1
ATOM 1439 N N . ASN A 1 199 ? 39.375 16.970 1.759 1.00 16.99 187 ASN A N 1
ATOM 1440 C CA . ASN A 1 199 ? 38.547 17.541 2.809 1.00 18.59 187 ASN A CA 1
ATOM 1441 C C . ASN A 1 199 ? 37.616 16.436 3.331 1.00 19.73 187 ASN A C 1
ATOM 1442 O O . ASN A 1 199 ? 37.821 15.281 3.030 1.00 19.90 187 ASN A O 1
ATOM 1447 N N . MET A 1 200 ? 36.572 16.797 4.077 1.00 20.29 188 MET A N 1
ATOM 1448 C CA . MET A 1 200 ? 35.676 15.795 4.640 1.00 21.46 188 MET A CA 1
ATOM 1449 C C . MET A 1 200 ? 34.924 14.953 3.601 1.00 21.12 188 MET A C 1
ATOM 1450 O O . MET A 1 200 ? 34.299 13.950 3.959 1.00 22.68 188 MET A O 1
ATOM 1455 N N . TH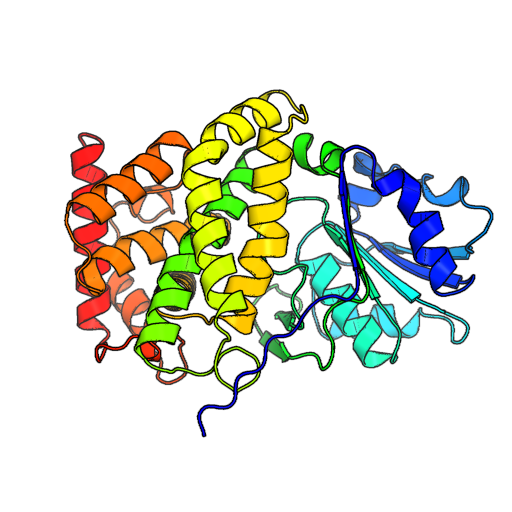R A 1 201 ? 34.986 15.328 2.322 1.00 20.03 189 THR A N 1
ATOM 1456 C CA . THR A 1 201 ? 34.303 14.553 1.263 1.00 19.39 189 THR A CA 1
ATOM 1457 C C . THR A 1 201 ? 35.205 13.575 0.584 1.00 19.25 189 THR A C 1
ATOM 1458 O O . THR A 1 201 ? 34.748 12.728 -0.184 1.00 19.93 189 THR A O 1
ATOM 1462 N N . GLY A 1 202 ? 36.501 13.701 0.834 1.00 19.14 190 GLY A N 1
ATOM 1463 C CA . GLY A 1 202 ? 37.443 12.835 0.160 1.00 18.01 190 GLY A CA 1
ATOM 1464 C C . GLY A 1 202 ? 38.046 13.436 -1.104 1.00 18.51 190 GLY A C 1
ATOM 1465 O O . GLY A 1 202 ? 38.987 12.876 -1.655 1.00 20.28 190 GLY A O 1
ATOM 1466 N N . ARG A 1 203 ? 37.506 14.559 -1.595 1.00 16.44 191 ARG A N 1
ATOM 1467 C CA . ARG A 1 203 ? 38.049 15.211 -2.796 1.00 15.28 191 ARG A CA 1
ATOM 1468 C C . ARG A 1 203 ? 38.733 16.474 -2.301 1.00 13.51 191 ARG A C 1
ATOM 1469 O O . ARG A 1 203 ? 38.756 16.705 -1.106 1.00 14.10 191 ARG A O 1
ATOM 1477 N N . LEU A 1 204 ? 39.282 17.279 -3.203 1.00 12.86 192 LEU A N 1
ATOM 1478 C CA . LEU A 1 204 ? 39.987 18.494 -2.796 1.00 12.93 192 LEU A CA 1
ATOM 1479 C C . LEU A 1 204 ? 39.054 19.662 -2.527 1.00 12.84 192 LEU A C 1
ATOM 1480 O O . LEU A 1 204 ? 37.960 19.715 -3.049 1.00 12.50 192 LEU A O 1
ATOM 1485 N N . GLY A 1 205 ? 39.521 20.615 -1.725 1.00 11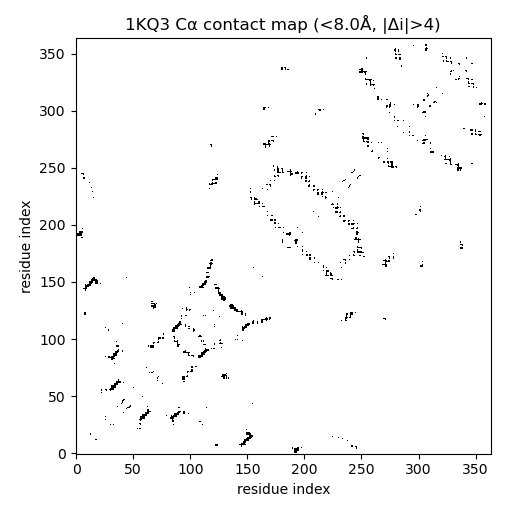.72 193 GLY A N 1
ATOM 1486 C CA . GLY A 1 205 ? 38.746 21.812 -1.487 1.00 13.19 193 GLY A CA 1
ATOM 1487 C C . GLY A 1 205 ? 38.801 22.714 -2.725 1.00 12.70 193 GLY A C 1
ATOM 1488 O O . GLY A 1 205 ? 39.731 22.680 -3.540 1.00 13.82 193 GLY A O 1
ATOM 1489 N N . SER A 1 206 ? 37.782 23.552 -2.850 1.00 13.23 194 SER A N 1
ATOM 1490 C CA . SER A 1 206 ? 37.641 24.492 -3.958 1.00 12.42 194 SER A CA 1
ATOM 1491 C C . SER A 1 206 ? 38.242 25.830 -3.589 1.00 12.70 194 SER A C 1
ATOM 1492 O O . SER A 1 206 ? 38.515 26.109 -2.414 1.00 10.65 194 SER A O 1
ATOM 1495 N N . MET A 1 207 ? 38.450 26.668 -4.606 1.00 11.86 195 MET A N 1
ATOM 1496 C CA . MET A 1 207 ? 38.942 28.024 -4.343 1.00 11.60 195 MET A CA 1
ATOM 1497 C C . MET A 1 207 ? 37.923 28.694 -3.396 1.00 11.53 195 MET A C 1
ATOM 1498 O O . MET A 1 207 ? 38.318 29.430 -2.480 1.00 10.99 195 MET A O 1
ATOM 1503 N N . THR A 1 208 ? 36.632 28.430 -3.573 1.00 10.47 196 THR A N 1
ATOM 1504 C CA . THR A 1 208 ? 35.597 29.025 -2.716 1.00 10.16 196 THR A CA 1
ATOM 1505 C C . THR A 1 208 ? 35.749 28.624 -1.250 1.00 10.18 196 THR A C 1
ATOM 1506 O O . THR A 1 208 ? 35.700 29.470 -0.349 1.00 9.86 196 THR A O 1
ATOM 1510 N N . ALA A 1 209 ? 35.982 27.343 -1.004 1.00 9.64 197 ALA A N 1
ATOM 1511 C CA . ALA A 1 209 ? 36.138 26.892 0.373 1.00 9.23 197 ALA A CA 1
ATOM 1512 C C . ALA A 1 209 ? 37.342 27.568 1.034 1.00 9.38 197 ALA A C 1
ATOM 1513 O O . ALA A 1 209 ? 37.253 28.006 2.195 1.00 10.03 197 ALA A O 1
ATOM 1515 N N . TYR A 1 210 ? 38.461 27.657 0.318 1.00 9.01 198 TYR A N 1
ATOM 1516 C CA . TYR A 1 210 ? 39.640 28.274 0.925 1.00 9.72 198 TYR A CA 1
ATOM 1517 C C . TYR A 1 210 ? 39.456 29.767 1.117 1.00 9.16 198 TYR A C 1
ATOM 1518 O O . TYR A 1 210 ? 39.964 30.341 2.085 1.00 9.79 198 TYR A O 1
ATOM 1527 N N . ALA A 1 211 ? 38.725 30.412 0.218 1.00 9.15 199 ALA A N 1
ATOM 1528 C CA . ALA A 1 211 ? 38.476 31.841 0.354 1.00 9.88 199 ALA A CA 1
ATOM 1529 C C . ALA A 1 211 ? 37.538 32.127 1.526 1.00 9.48 199 ALA A C 1
ATOM 1530 O O . ALA A 1 211 ? 37.741 33.128 2.247 1.00 9.57 199 ALA A O 1
ATOM 1532 N N . LEU A 1 212 ? 36.551 31.260 1.741 1.00 9.18 200 LEU A N 1
ATOM 1533 C CA . LEU A 1 212 ? 35.650 31.447 2.885 1.00 8.53 200 LEU A CA 1
ATOM 1534 C C . LEU A 1 212 ? 36.402 31.239 4.203 1.00 8.28 200 LEU A C 1
ATOM 1535 O O . LEU A 1 212 ? 36.149 31.939 5.178 1.00 8.52 200 LEU A O 1
ATOM 1540 N N . ALA A 1 213 ? 37.368 30.325 4.215 1.00 9.01 201 ALA A N 1
ATOM 1541 C CA . ALA A 1 213 ? 38.152 30.096 5.429 1.00 8.03 201 ALA A CA 1
ATOM 1542 C C . ALA A 1 213 ? 38.978 31.366 5.734 1.00 8.78 201 ALA A C 1
ATOM 1543 O O . ALA A 1 213 ? 39.113 31.770 6.888 1.00 8.29 201 ALA A O 1
ATOM 1545 N N . ARG A 1 214 ? 39.553 31.985 4.696 1.00 7.42 202 ARG A N 1
ATOM 1546 C CA . ARG A 1 214 ? 40.323 33.203 4.907 1.00 7.90 202 ARG A CA 1
ATOM 1547 C C . ARG A 1 214 ? 39.386 34.334 5.370 1.00 8.68 202 ARG A C 1
ATOM 1548 O O . ARG A 1 214 ? 39.761 35.124 6.248 1.00 9.25 202 ARG A O 1
ATOM 1556 N N . LEU A 1 215 ? 38.189 34.429 4.782 1.00 8.16 203 LEU A N 1
ATOM 1557 C CA . LEU A 1 215 ? 37.249 35.486 5.194 1.00 8.70 203 LEU A CA 1
ATOM 1558 C C . LEU A 1 215 ? 36.880 35.309 6.649 1.00 9.57 203 LEU A C 1
ATOM 1559 O O . LEU A 1 215 ? 36.712 36.295 7.393 1.00 9.60 203 LEU A O 1
ATOM 1564 N N . CYS A 1 216 ? 36.732 34.053 7.063 1.00 8.52 204 CYS A N 1
ATOM 1565 C CA . CYS A 1 216 ? 36.417 33.770 8.466 1.00 8.84 204 CYS A CA 1
ATOM 1566 C C . CYS A 1 216 ? 37.464 34.447 9.367 1.00 8.90 204 CYS A C 1
ATOM 1567 O O . CYS A 1 216 ? 37.125 35.215 10.281 1.00 8.75 204 CYS A O 1
ATOM 1570 N N . TYR A 1 217 ? 38.735 34.168 9.112 1.00 7.98 205 TYR A N 1
ATOM 1571 C CA . TYR A 1 217 ? 39.820 34.733 9.889 1.00 8.24 205 TYR A CA 1
ATOM 1572 C C . TYR A 1 217 ? 39.819 36.273 9.874 1.00 7.95 205 TYR A C 1
ATOM 1573 O O . TYR A 1 217 ? 39.932 36.903 10.925 1.00 7.71 205 TYR A O 1
ATOM 1582 N N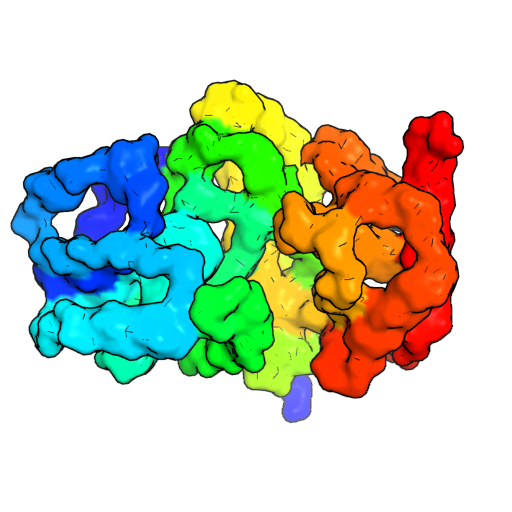 . GLU A 1 218 ? 39.709 36.871 8.687 1.00 8.24 206 GLU A N 1
ATOM 1583 C CA . GLU A 1 218 ? 39.687 38.331 8.590 1.00 8.71 206 GLU A CA 1
ATOM 1584 C C . GLU A 1 218 ? 38.531 38.929 9.393 1.00 8.38 206 GLU A C 1
ATOM 1585 O O . GLU A 1 218 ? 38.671 39.993 9.997 1.00 9.24 206 GLU A O 1
ATOM 1591 N N . THR A 1 219 ? 37.388 38.238 9.398 1.00 7.69 207 THR A N 1
ATOM 1592 C CA . THR A 1 219 ? 36.219 38.761 10.106 1.00 7.47 207 THR A CA 1
ATOM 1593 C C . THR A 1 219 ? 36.447 38.721 11.609 1.00 8.29 207 THR A C 1
ATOM 1594 O O . THR A 1 219 ? 36.093 39.682 12.316 1.00 8.86 207 THR A O 1
ATOM 1598 N N . LEU A 1 220 ? 37.054 37.643 12.095 1.00 7.64 208 LEU A N 1
ATOM 1599 C CA . LEU A 1 220 ? 37.377 37.539 13.510 1.00 8.16 208 LEU A CA 1
ATOM 1600 C C . LEU A 1 220 ? 38.289 38.672 13.954 1.00 10.11 208 LEU A C 1
ATOM 1601 O O . LEU A 1 220 ? 38.035 39.333 14.970 1.00 10.14 208 LEU A O 1
ATOM 1606 N N . LEU A 1 221 ? 39.350 38.917 13.188 1.00 9.69 209 LEU A N 1
ATOM 1607 C CA . LEU A 1 221 ? 40.308 39.967 13.581 1.00 12.09 209 LEU A CA 1
ATOM 1608 C C . LEU A 1 221 ? 39.670 41.315 13.620 1.00 13.73 209 LEU A C 1
ATOM 1609 O O . LEU A 1 221 ? 39.955 42.117 14.529 1.00 17.63 209 LEU A O 1
ATOM 1614 N N . GLU A 1 222 ? 38.804 41.596 12.680 1.00 11.81 210 GLU A N 1
ATOM 1615 C CA . GLU A 1 222 ? 38.189 42.903 12.636 1.00 13.35 210 GLU A CA 1
ATOM 1616 C C . GLU A 1 222 ? 37.013 43.171 13.548 1.00 14.00 210 GLU A C 1
ATOM 1617 O O . GLU A 1 222 ? 36.817 44.312 14.040 1.00 16.27 210 GLU A O 1
ATOM 1623 N N . TYR A 1 223 ? 36.203 42.154 13.770 1.00 9.69 211 TYR A N 1
ATOM 1624 C CA . TYR A 1 223 ? 34.976 42.386 14.530 1.00 10.06 211 TYR A CA 1
ATOM 1625 C C . TYR A 1 223 ? 34.876 41.633 15.816 1.00 8.59 211 TYR A C 1
ATOM 1626 O O . TYR A 1 223 ? 33.921 41.879 16.554 1.00 9.58 211 TYR A O 1
ATOM 1635 N N . GLY A 1 224 ? 35.803 40.736 16.110 1.00 8.63 212 GLY A N 1
ATOM 1636 C CA . GLY A 1 224 ? 35.711 39.939 17.335 1.00 8.68 212 GLY A CA 1
ATOM 1637 C C . GLY A 1 224 ? 35.525 40.703 18.634 1.00 9.13 212 GLY A C 1
ATOM 1638 O O . GLY A 1 224 ? 34.626 40.389 19.426 1.00 9.36 212 GLY A O 1
ATOM 1639 N N . VAL A 1 225 ? 36.374 41.699 18.873 1.00 10.86 213 VAL A N 1
ATOM 1640 C CA . VAL A 1 225 ? 36.235 42.486 20.095 1.00 13.72 213 VAL A CA 1
ATOM 1641 C C . VAL A 1 225 ? 34.917 43.246 20.098 1.00 12.06 213 VAL A C 1
ATOM 1642 O O . VAL A 1 225 ? 34.256 43.345 21.149 1.00 13.56 213 VAL A O 1
ATOM 1646 N N . LEU A 1 226 ? 34.509 43.803 18.956 1.00 11.66 214 LEU A N 1
ATOM 1647 C CA . LEU A 1 226 ? 33.256 44.556 18.925 1.00 10.50 214 LEU A CA 1
ATOM 1648 C C . LEU A 1 226 ? 32.072 43.646 19.239 1.00 10.73 214 LEU A C 1
ATOM 1649 O O . LEU A 1 226 ? 31.139 44.063 19.925 1.00 9.84 214 LEU A O 1
ATOM 1654 N N . ALA A 1 227 ? 32.106 42.426 18.721 1.00 9.77 215 ALA A N 1
ATOM 1655 C CA . ALA A 1 227 ? 31.053 41.459 18.989 1.00 8.89 215 ALA A CA 1
ATOM 1656 C C . ALA A 1 227 ? 31.061 41.055 20.459 1.00 9.35 215 ALA A C 1
ATOM 1657 O O . ALA A 1 227 ? 29.981 40.874 21.035 1.00 9.69 215 ALA A O 1
ATOM 1659 N N . LYS A 1 228 ? 32.237 40.884 21.048 1.00 10.37 216 LYS A N 1
ATOM 1660 C CA . LYS A 1 228 ? 32.289 40.507 22.467 1.00 10.83 216 LYS A CA 1
ATOM 1661 C C . LYS A 1 228 ? 31.677 41.622 23.322 1.00 11.52 216 LYS A C 1
ATOM 1662 O O . LYS A 1 228 ? 30.928 41.326 24.256 1.00 11.88 216 LYS A O 1
ATOM 1668 N N . ARG A 1 229 ? 31.978 42.887 23.003 1.00 11.23 217 ARG A N 1
ATOM 1669 C CA . ARG A 1 229 ? 31.390 43.979 23.791 1.00 10.90 217 ARG A CA 1
ATOM 1670 C C . ARG A 1 229 ? 29.878 43.962 23.685 1.00 12.57 217 ARG A C 1
ATOM 1671 O O . ARG A 1 229 ? 29.154 44.256 24.650 1.00 12.28 217 ARG A O 1
ATOM 1679 N N . SER A 1 230 ? 29.378 43.616 22.496 1.00 10.81 218 SER A N 1
ATOM 1680 C CA . SER A 1 230 ? 27.943 43.555 22.270 1.00 10.91 218 SER A CA 1
ATOM 1681 C C . SER A 1 230 ? 27.322 42.441 23.121 1.00 10.47 218 SER A C 1
ATOM 1682 O O . SER A 1 230 ? 26.308 42.674 23.790 1.00 11.50 218 SER A O 1
ATOM 1685 N N . VAL A 1 231 ? 27.920 41.249 23.137 1.00 11.56 219 VAL A N 1
ATOM 1686 C CA . VAL A 1 231 ? 27.328 40.158 23.893 1.00 11.47 219 VAL A CA 1
ATOM 1687 C C . VAL A 1 231 ? 27.443 40.423 25.395 1.00 12.51 219 VAL A C 1
ATOM 1688 O O . VAL A 1 231 ? 26.571 40.001 26.158 1.00 13.02 219 VAL A O 1
ATOM 1692 N N . GLU A 1 232 ? 28.481 41.144 25.816 1.00 11.31 220 GLU A N 1
ATOM 1693 C CA . GLU A 1 232 ? 28.582 41.477 27.242 1.00 11.83 220 GLU A CA 1
ATOM 1694 C C . GLU A 1 232 ? 27.378 42.289 27.693 1.00 13.34 220 GLU A C 1
ATOM 1695 O O . GLU A 1 232 ? 27.040 42.263 28.879 1.00 15.56 220 GLU A O 1
ATOM 1701 N N . GLU A 1 233 ? 26.716 42.980 26.770 1.00 11.95 221 GLU A N 1
ATOM 1702 C CA . GLU A 1 233 ? 25.523 43.760 27.091 1.00 11.66 221 GLU A CA 1
ATOM 1703 C C . GLU A 1 233 ? 24.253 43.066 26.552 1.00 10.38 221 GLU A C 1
ATOM 1704 O O . GLU A 1 233 ? 23.212 43.702 26.412 1.00 11.42 221 GLU A O 1
ATOM 1710 N N . LYS A 1 234 ? 24.358 41.767 26.235 1.00 11.00 222 LYS A N 1
ATOM 1711 C CA . LYS A 1 234 ? 23.235 40.971 25.690 1.00 11.21 222 LYS A CA 1
ATOM 1712 C C . LYS A 1 234 ? 22.547 41.678 24.529 1.00 11.26 222 LYS A C 1
ATOM 1713 O O . LYS A 1 234 ? 21.322 41.615 24.341 1.00 13.39 222 LYS A O 1
ATOM 1719 N N . SER A 1 235 ? 23.391 42.276 23.690 1.00 10.09 223 SER A N 1
ATOM 1720 C CA . SER A 1 235 ? 22.900 43.113 22.594 1.00 10.26 223 SER A CA 1
ATOM 1721 C C . SER A 1 235 ? 23.375 42.649 21.227 1.00 9.45 223 SER A C 1
ATOM 1722 O O . SER A 1 235 ? 24.479 42.112 21.099 1.00 11.27 223 SER A O 1
ATOM 1725 N N . VAL A 1 236 ? 22.538 42.883 20.230 1.00 9.97 224 VAL A N 1
ATOM 1726 C CA . VAL A 1 236 ? 22.892 42.505 18.857 1.00 10.21 224 VAL A CA 1
ATOM 1727 C C . VAL A 1 236 ? 23.267 43.737 18.043 1.00 10.54 224 VAL A C 1
ATOM 1728 O O . VAL A 1 236 ? 22.542 44.716 17.976 1.00 11.75 224 VAL A O 1
ATOM 1732 N N . THR A 1 237 ? 24.439 43.672 17.421 1.00 9.20 225 THR A N 1
ATOM 1733 C CA . THR A 1 237 ? 24.909 44.726 16.549 1.00 8.98 225 THR A CA 1
ATOM 1734 C C . THR A 1 237 ? 25.377 44.050 15.265 1.00 8.82 225 THR A C 1
ATOM 1735 O O . THR A 1 237 ? 25.590 42.841 15.234 1.00 8.12 225 THR A O 1
ATOM 1739 N N . PRO A 1 238 ? 25.558 44.832 14.203 1.00 8.95 226 PRO A N 1
ATOM 1740 C CA . PRO A 1 238 ? 26.042 44.237 12.951 1.00 8.62 226 PRO A CA 1
ATOM 1741 C C . PRO A 1 238 ? 27.384 43.541 13.196 1.00 9.39 226 PRO A C 1
ATOM 1742 O O . PRO A 1 238 ? 27.666 42.517 12.564 1.00 9.39 226 PRO A O 1
ATOM 1746 N N . ALA A 1 239 ? 28.257 44.072 14.061 1.00 8.52 227 ALA A N 1
ATOM 1747 C CA . ALA A 1 239 ? 29.529 43.381 14.348 1.00 8.55 227 ALA A CA 1
ATOM 1748 C C . ALA A 1 239 ? 29.239 41.970 14.898 1.00 8.89 227 ALA A C 1
ATOM 1749 O O . ALA A 1 239 ? 29.914 40.987 14.514 1.00 9.52 227 ALA A O 1
ATOM 1751 N N . LEU A 1 240 ? 28.276 41.843 15.823 1.00 9.20 228 LEU A N 1
ATOM 1752 C CA . LEU A 1 240 ? 27.933 40.514 16.334 1.00 9.36 228 LEU A CA 1
ATOM 1753 C C . LEU A 1 240 ? 27.387 39.651 15.225 1.00 9.00 228 LEU A C 1
ATOM 1754 O O . LEU A 1 240 ? 27.707 38.464 15.169 1.00 9.14 228 LEU A O 1
ATOM 1759 N N . GLU A 1 241 ? 26.573 40.207 14.339 1.00 7.93 229 GLU A N 1
ATOM 1760 C CA . GLU A 1 241 ? 26.024 39.404 13.238 1.00 8.74 229 GLU A CA 1
ATOM 1761 C C . GLU A 1 241 ? 27.181 38.829 12.397 1.00 8.50 229 GLU A C 1
ATOM 1762 O O . GLU A 1 241 ? 27.168 37.649 12.025 1.00 10.03 229 GLU A O 1
ATOM 1768 N N . LYS A 1 242 ? 28.179 39.651 12.092 1.00 8.11 230 LYS A N 1
ATOM 1769 C CA . LYS A 1 242 ? 29.295 39.180 11.289 1.00 7.84 230 LYS A CA 1
ATOM 1770 C C . LYS A 1 242 ? 30.074 38.073 11.996 1.00 7.52 230 LYS A C 1
ATOM 1771 O O . LYS A 1 242 ? 30.492 37.107 11.369 1.00 7.61 230 LYS A O 1
ATOM 1777 N N . ILE A 1 243 ? 30.297 38.213 13.303 1.00 7.77 231 ILE A N 1
ATOM 1778 C CA . ILE A 1 243 ? 31.024 37.156 14.006 1.00 6.64 231 ILE A CA 1
ATOM 1779 C C . ILE A 1 243 ? 30.181 35.876 14.132 1.00 7.99 231 ILE A C 1
ATOM 1780 O O . ILE A 1 243 ? 30.735 34.769 14.081 1.00 8.18 231 ILE A O 1
ATOM 1785 N N . VAL A 1 244 ? 28.866 36.003 14.351 1.00 8.18 232 VAL A N 1
ATOM 1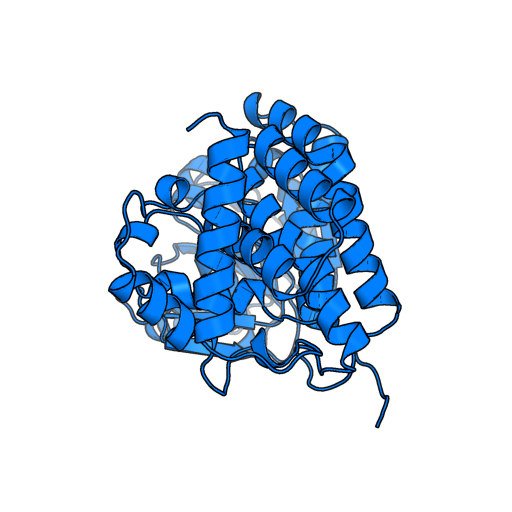786 C CA . VAL A 1 244 ? 28.066 34.767 14.415 1.00 8.25 232 VAL A CA 1
ATOM 1787 C C . VAL A 1 244 ? 28.096 34.071 13.043 1.00 8.56 232 VAL A C 1
ATOM 1788 O O . VAL A 1 244 ? 28.189 32.830 12.965 1.00 8.36 232 VAL A O 1
ATOM 1792 N N . GLU A 1 245 ? 28.043 34.846 11.951 1.00 8.85 233 GLU A N 1
ATOM 1793 C CA . GLU A 1 245 ? 28.104 34.241 10.621 1.00 8.75 233 GLU A CA 1
ATOM 1794 C C . GLU A 1 245 ? 29.485 33.596 10.406 1.00 9.08 233 GLU A C 1
ATOM 1795 O O . GLU A 1 245 ? 29.598 32.485 9.847 1.00 9.28 233 GLU A O 1
ATOM 1801 N N . ALA A 1 246 ? 30.519 34.257 10.888 1.00 8.27 234 ALA A N 1
ATOM 1802 C CA . ALA A 1 246 ? 31.856 33.688 10.753 1.00 8.13 234 ALA A CA 1
ATOM 1803 C C . ALA A 1 246 ? 32.025 32.417 11.585 1.00 8.62 234 ALA A C 1
ATOM 1804 O O . ALA A 1 246 ? 32.567 31.416 11.107 1.00 10.17 234 ALA A O 1
ATOM 1806 N N . ASN A 1 247 ? 31.534 32.423 12.829 1.00 7.82 235 ASN A N 1
ATOM 1807 C CA . ASN A 1 247 ? 31.656 31.247 13.701 1.00 7.98 235 ASN A CA 1
ATOM 1808 C C . ASN A 1 247 ? 30.812 30.066 13.228 1.00 8.82 235 ASN A C 1
ATOM 1809 O O . ASN A 1 247 ? 31.113 28.913 13.562 1.00 9.68 235 ASN A O 1
ATOM 1814 N N . THR A 1 248 ? 29.799 30.345 12.426 1.00 8.42 236 THR A N 1
ATOM 1815 C CA . THR A 1 248 ? 28.863 29.290 12.033 1.00 8.83 236 THR A CA 1
ATOM 1816 C C . THR A 1 248 ? 28.952 28.925 10.544 1.00 9.34 236 THR A C 1
ATOM 1817 O O . THR A 1 248 ? 29.402 27.816 10.210 1.00 11.09 236 THR A O 1
ATOM 1821 N N . LEU A 1 249 ? 28.574 29.825 9.656 1.00 8.83 237 LEU A N 1
ATOM 1822 C CA . LEU A 1 249 ? 28.605 29.533 8.233 1.00 9.34 237 LEU A CA 1
ATOM 1823 C C . LEU A 1 249 ? 30.018 29.532 7.649 1.00 10.40 237 LEU A C 1
ATOM 1824 O O . LEU A 1 249 ? 30.435 28.547 7.021 1.00 11.32 237 LEU A O 1
ATOM 1829 N N . LEU A 1 250 ? 30.774 30.606 7.846 1.00 10.34 238 LEU A N 1
ATOM 1830 C CA . LEU A 1 250 ? 32.113 30.600 7.212 1.00 9.72 238 LEU A CA 1
ATOM 1831 C C . LEU A 1 250 ? 33.022 29.537 7.756 1.00 11.40 238 LEU A C 1
ATOM 1832 O O . LEU A 1 250 ? 33.697 28.815 6.988 1.00 11.41 238 LEU A O 1
ATOM 1837 N N . SER A 1 251 ? 33.071 29.396 9.072 1.00 9.96 239 SER A N 1
ATOM 1838 C CA . SER A 1 251 ? 33.938 28.401 9.671 1.00 10.82 239 SER A CA 1
ATOM 1839 C C . SER A 1 251 ? 33.469 26.997 9.353 1.00 11.11 239 SER A C 1
ATOM 1840 O O . SER A 1 251 ? 34.284 26.108 9.175 1.00 11.42 239 SER A O 1
ATOM 1843 N N . GLY A 1 252 ? 32.150 26.790 9.292 1.00 11.16 240 GLY A N 1
ATOM 1844 C CA . GLY A 1 252 ? 31.643 25.473 8.941 1.00 10.73 240 GLY A CA 1
ATOM 1845 C C . GLY A 1 252 ? 32.071 25.030 7.549 1.00 10.87 240 GLY A C 1
ATOM 1846 O O . GLY A 1 252 ? 32.550 23.911 7.345 1.00 12.30 240 GLY A O 1
ATOM 1847 N N . LEU A 1 253 ? 31.866 25.901 6.573 1.00 9.75 241 LEU A N 1
ATOM 1848 C CA . LEU A 1 253 ? 32.241 25.578 5.206 1.00 10.37 241 LEU A CA 1
ATOM 1849 C C . LEU A 1 253 ? 33.745 25.458 5.079 1.00 11.25 241 LEU A C 1
ATOM 1850 O O . LEU A 1 253 ? 34.260 24.568 4.391 1.00 11.29 241 LEU A O 1
ATOM 1855 N N . GLY A 1 254 ? 34.466 26.364 5.728 1.00 10.80 242 GLY A N 1
ATOM 1856 C CA . GLY A 1 254 ? 35.908 26.306 5.664 1.00 11.20 242 GLY A CA 1
ATOM 1857 C C . GLY A 1 254 ? 36.515 25.051 6.240 1.00 10.82 242 GLY A C 1
ATOM 1858 O O . GLY A 1 254 ? 37.441 24.460 5.663 1.00 11.99 242 GLY A O 1
ATOM 1859 N N . PHE A 1 255 ? 36.056 24.587 7.389 1.00 9.86 243 PHE A N 1
ATOM 1860 C CA . PHE A 1 255 ? 36.693 23.396 7.923 1.00 10.71 243 PHE A CA 1
ATOM 1861 C C . PHE A 1 255 ? 36.246 22.133 7.173 1.00 10.94 243 PHE A C 1
ATOM 1862 O O . PHE A 1 255 ? 37.049 21.270 6.892 1.00 12.34 243 PHE A O 1
ATOM 1870 N N . GLU A 1 256 ? 34.954 22.046 6.839 1.00 10.29 244 GLU A N 1
ATOM 1871 C CA . GLU A 1 256 ? 34.463 20.833 6.185 1.00 10.99 244 GLU A CA 1
ATOM 1872 C C . GLU A 1 256 ? 34.915 20.652 4.736 1.00 10.52 244 GLU A C 1
ATOM 1873 O O . GLU A 1 256 ? 35.300 19.547 4.327 1.00 11.71 244 GLU A O 1
ATOM 1879 N N . SER A 1 257 ? 34.885 21.749 3.979 1.00 9.45 245 SER A N 1
ATOM 1880 C CA . SER A 1 257 ? 35.248 21.687 2.559 1.00 9.31 245 SER A CA 1
ATOM 1881 C C . SER A 1 257 ? 36.663 22.185 2.313 1.00 10.83 245 SER A C 1
ATOM 1882 O O . SER A 1 257 ? 37.195 21.953 1.220 1.00 11.93 245 SER A O 1
ATOM 1885 N N . GLY A 1 258 ? 37.284 22.840 3.301 1.00 10.62 246 GLY A N 1
ATOM 1886 C CA . GLY A 1 258 ? 38.683 23.258 3.160 1.00 10.41 246 GLY A CA 1
ATOM 1887 C C . GLY A 1 258 ? 39.595 22.181 3.739 1.00 12.24 246 GLY A C 1
ATOM 1888 O O . GLY A 1 258 ? 40.547 21.708 3.084 1.00 13.93 246 GLY A O 1
ATOM 1889 N N . GLY A 1 259 ? 39.312 21.805 4.983 1.00 10.86 247 GLY A N 1
ATOM 1890 C CA . GLY A 1 259 ? 40.046 20.730 5.638 1.00 10.66 247 GLY A CA 1
ATOM 1891 C C . GLY A 1 259 ? 40.614 21.034 7.008 1.00 9.44 247 GLY A C 1
ATOM 1892 O O . GLY A 1 259 ? 40.840 22.187 7.353 1.00 10.52 247 GLY A O 1
ATOM 1893 N N . LEU A 1 260 ? 40.880 19.976 7.772 1.00 10.14 248 LEU A N 1
ATOM 1894 C CA . LEU A 1 260 ? 41.479 20.079 9.106 1.00 9.84 248 LEU A CA 1
ATOM 1895 C C . LEU A 1 260 ? 42.951 19.690 9.055 1.00 10.02 248 LEU A C 1
ATOM 1896 O O . LEU A 1 260 ? 43.384 18.999 8.115 1.00 10.05 248 LEU A O 1
ATOM 1901 N N . ALA A 1 261 ? 43.736 20.157 10.028 1.00 9.05 249 ALA A N 1
ATOM 1902 C CA . ALA A 1 261 ? 45.162 19.833 10.030 1.00 8.86 249 ALA A CA 1
ATOM 1903 C C . ALA A 1 261 ? 45.716 19.839 11.438 1.00 8.38 249 ALA A C 1
ATOM 1904 O O . ALA A 1 261 ? 45.161 19.161 12.289 1.00 9.47 249 ALA A O 1
ATOM 1906 N N . ALA A 1 262 ? 46.745 20.626 11.760 1.00 8.55 250 ALA A N 1
ATOM 1907 C CA . ALA A 1 262 ? 47.337 20.515 13.099 1.00 8.71 250 ALA A CA 1
ATOM 1908 C C . ALA A 1 262 ? 46.491 20.933 14.280 1.00 8.53 250 ALA A C 1
ATOM 1909 O O . ALA A 1 262 ? 46.463 20.243 15.284 1.00 9.62 250 ALA A O 1
ATOM 1911 N N . ALA A 1 263 ? 45.826 22.078 14.189 1.00 7.89 251 ALA A N 1
ATOM 1912 C CA . ALA A 1 263 ? 45.138 22.578 15.378 1.00 8.61 251 ALA A CA 1
ATOM 1913 C C . ALA A 1 263 ? 44.152 21.629 15.984 1.00 9.24 251 ALA A C 1
ATOM 1914 O O . ALA A 1 263 ? 44.120 21.477 17.208 1.00 9.09 251 ALA A O 1
ATOM 1916 N N . HIS A 1 264 ? 43.304 21.028 15.165 1.00 8.90 252 HIS A N 1
ATOM 1917 C CA . HIS A 1 264 ? 42.317 20.126 15.761 1.00 9.15 252 HIS A CA 1
ATOM 1918 C C . HIS A 1 264 ? 42.967 18.825 16.256 1.00 9.77 252 HIS A C 1
ATOM 1919 O O . HIS A 1 264 ? 42.480 18.226 17.235 1.00 10.74 252 HIS A O 1
ATOM 1926 N N . ALA A 1 265 ? 44.063 18.398 15.639 1.00 10.18 253 ALA A N 1
ATOM 1927 C CA . ALA A 1 265 ? 44.723 17.187 16.138 1.00 9.19 253 ALA A CA 1
ATOM 1928 C C . ALA A 1 265 ? 45.316 17.485 17.503 1.00 10.87 253 ALA A C 1
ATOM 1929 O O . ALA A 1 265 ? 45.267 16.635 18.403 1.00 10.27 253 ALA A O 1
ATOM 1931 N N . ILE A 1 266 ? 45.851 18.695 17.690 1.00 10.45 254 ILE A N 1
ATOM 1932 C CA . ILE A 1 266 ? 46.420 19.071 18.983 1.00 10.63 254 ILE A CA 1
ATOM 1933 C C . ILE A 1 266 ? 45.291 19.187 20.011 1.00 10.78 254 ILE A C 1
ATOM 1934 O O . ILE A 1 266 ? 45.464 18.755 21.152 1.00 11.25 254 ILE A O 1
ATOM 1939 N N . HIS A 1 267 ? 44.148 19.778 19.644 1.00 11.05 255 HIS A N 1
ATOM 1940 C CA . HIS A 1 267 ? 42.997 19.807 20.553 1.00 11.49 255 HIS A CA 1
ATOM 1941 C C . HIS A 1 267 ? 42.700 18.381 20.986 1.00 12.95 255 HIS A C 1
ATOM 1942 O O . HIS A 1 267 ? 42.520 18.130 22.186 1.00 11.70 255 HIS A O 1
ATOM 1949 N N . ASN A 1 268 ? 42.653 17.444 20.030 1.00 11.27 256 ASN A N 1
ATOM 1950 C CA . ASN A 1 268 ? 42.331 16.054 20.384 1.00 12.09 256 ASN A CA 1
ATOM 1951 C C . ASN A 1 268 ? 43.360 15.493 21.327 1.00 12.89 256 ASN A C 1
ATOM 1952 O O . ASN A 1 268 ? 42.985 14.758 22.257 1.00 15.05 256 ASN A O 1
ATOM 1957 N N . GLY A 1 269 ? 44.642 15.801 21.133 1.00 12.35 257 GLY A N 1
ATOM 1958 C CA . GLY A 1 269 ? 45.630 15.310 22.076 1.00 12.58 257 GLY A CA 1
ATOM 1959 C C . GLY A 1 269 ? 45.439 15.874 23.478 1.00 14.58 257 GLY A C 1
ATOM 1960 O O . GLY A 1 269 ? 45.696 15.184 24.470 1.00 14.43 257 GLY A O 1
ATOM 1961 N N . LEU A 1 270 ? 45.005 17.127 23.583 1.00 14.46 258 LEU A N 1
ATOM 1962 C CA . LEU A 1 270 ? 44.824 17.767 24.895 1.00 15.16 258 LEU A CA 1
ATOM 1963 C C . LEU A 1 270 ? 43.744 17.066 25.721 1.00 17.30 258 LEU A C 1
ATOM 1964 O O . LEU A 1 270 ? 43.785 17.094 26.954 1.00 17.25 258 LEU A O 1
ATOM 1969 N N . THR A 1 271 ? 42.813 16.388 25.056 1.00 17.33 259 THR A N 1
ATOM 1970 C CA . THR A 1 271 ? 41.757 15.702 25.804 1.00 19.32 259 THR A CA 1
ATOM 1971 C C . THR A 1 271 ? 42.271 14.516 26.637 1.00 19.87 259 THR A C 1
ATOM 1972 O O . THR A 1 271 ? 41.536 13.990 27.501 1.00 21.69 259 THR A O 1
ATOM 1976 N N . VAL A 1 272 ? 43.517 14.081 26.429 1.00 19.35 260 VAL A N 1
ATOM 1977 C CA . VAL A 1 272 ? 44.027 12.976 27.248 1.00 18.66 260 VAL A CA 1
ATOM 1978 C C . VAL A 1 272 ? 44.367 13.440 28.667 1.00 17.65 260 VAL A C 1
ATOM 1979 O O . VAL A 1 272 ? 44.572 12.617 29.557 1.00 19.31 260 VAL A O 1
ATOM 1983 N N . LEU A 1 273 ? 44.432 14.750 28.898 1.00 16.37 261 LEU A N 1
ATOM 1984 C CA . LEU A 1 273 ? 44.740 15.275 30.233 1.00 15.88 261 LEU A CA 1
ATOM 1985 C C . LEU A 1 273 ? 43.431 15.767 30.837 1.00 17.16 261 LEU A C 1
ATOM 1986 O O . LEU A 1 273 ? 42.833 16.720 30.363 1.00 16.09 261 LEU A O 1
ATOM 1991 N N . GLU A 1 274 ? 42.955 15.089 31.878 1.00 18.36 262 GLU A N 1
ATOM 1992 C CA . GLU A 1 274 ? 41.670 15.450 32.479 1.00 19.60 262 GLU A CA 1
ATOM 1993 C C . GLU A 1 274 ? 41.487 16.899 32.959 1.00 18.62 262 GLU A C 1
ATOM 1994 O O . GLU A 1 274 ? 40.353 17.394 32.985 1.00 18.83 262 GLU A O 1
ATOM 2000 N N . ASN A 1 275 ? 42.567 17.586 33.323 1.00 17.52 263 ASN A N 1
ATOM 2001 C CA . ASN A 1 275 ? 42.437 18.972 33.781 1.00 18.10 263 ASN A CA 1
ATOM 2002 C C . ASN A 1 275 ? 41.861 19.868 32.677 1.00 17.68 263 ASN A C 1
ATOM 2003 O O . ASN A 1 275 ? 41.388 20.971 32.956 1.00 18.36 263 ASN A O 1
ATOM 2008 N N . THR A 1 276 ? 41.907 19.410 31.429 1.00 15.89 264 THR A N 1
ATOM 2009 C CA . THR A 1 276 ? 41.393 20.260 30.355 1.00 15.65 264 THR A CA 1
ATOM 2010 C C . THR A 1 276 ? 39.924 20.062 30.065 1.00 15.21 264 THR A C 1
ATOM 2011 O O . THR A 1 276 ? 39.337 20.804 29.300 1.00 15.26 264 THR A O 1
ATOM 2015 N N . HIS A 1 277 ? 39.312 19.059 30.689 1.00 16.45 265 HIS A N 1
ATOM 2016 C CA . HIS A 1 277 ? 37.926 18.779 30.400 1.00 17.60 265 HIS A CA 1
ATOM 2017 C C . HIS A 1 277 ? 36.947 19.876 30.733 1.00 18.22 265 HIS A C 1
ATOM 2018 O O . HIS A 1 277 ? 35.906 19.965 30.080 1.00 21.74 265 HIS A O 1
ATOM 2025 N N . LYS A 1 278 ? 37.264 20.744 31.691 1.00 17.59 266 LYS A N 1
ATOM 2026 C CA . LYS A 1 278 ? 36.332 21.805 32.038 1.00 17.87 266 LYS A CA 1
ATOM 2027 C C . LYS A 1 278 ? 36.388 22.968 31.057 1.00 16.68 266 LYS A C 1
ATOM 2028 O O . LYS A 1 278 ? 35.653 23.954 31.201 1.00 17.92 266 LYS A O 1
ATOM 2034 N N . TYR A 1 279 ? 37.278 22.869 30.066 1.00 14.88 267 TYR A N 1
ATOM 2035 C CA . TYR A 1 279 ? 37.360 23.936 29.065 1.00 13.42 267 TYR A CA 1
ATOM 2036 C C . TYR A 1 279 ? 36.594 23.566 27.796 1.00 12.03 267 TYR A C 1
ATOM 2037 O O . TYR A 1 279 ? 36.494 22.390 27.408 1.00 13.03 267 TYR A O 1
ATOM 2046 N N . LEU A 1 280 ? 36.027 24.593 27.158 1.00 11.32 268 LEU A N 1
ATOM 2047 C CA . LEU A 1 280 ? 35.255 24.368 25.944 1.00 10.99 268 LEU A CA 1
ATOM 2048 C C . LEU A 1 280 ? 36.130 24.027 24.745 1.00 10.60 268 LEU A C 1
ATOM 2049 O O . LEU A 1 280 ? 37.308 24.398 24.678 1.00 11.03 268 LEU A O 1
ATOM 2054 N N . HIS A 1 281 ? 35.523 23.323 23.809 1.00 11.24 269 HIS A N 1
ATOM 2055 C CA . HIS A 1 281 ? 36.194 22.916 22.570 1.00 10.11 269 HIS A CA 1
ATOM 2056 C C . HIS A 1 281 ? 37.024 24.052 21.967 1.00 10.72 269 HIS A C 1
ATOM 2057 O O . HIS A 1 281 ? 38.248 23.909 21.768 1.00 9.87 269 HIS A O 1
ATOM 2064 N N . GLY A 1 282 ? 36.383 25.190 21.707 1.00 10.27 270 GLY A N 1
ATOM 2065 C CA . GLY A 1 282 ? 37.078 26.302 21.067 1.00 10.11 270 GLY A CA 1
ATOM 2066 C C . GLY A 1 282 ? 38.212 26.886 21.868 1.00 10.29 270 GLY A C 1
ATOM 2067 O O . GLY A 1 282 ? 39.151 27.452 21.304 1.00 10.34 270 GLY A O 1
ATOM 2068 N N . GLU A 1 283 ? 38.127 26.824 23.195 1.00 9.35 271 GLU A N 1
ATOM 2069 C CA . GLU A 1 283 ? 39.209 27.316 24.041 1.00 11.25 271 GLU A CA 1
ATOM 2070 C C . GLU A 1 283 ? 40.467 26.460 23.864 1.00 10.77 271 GLU A C 1
ATOM 2071 O O . GLU A 1 283 ? 41.604 26.981 23.775 1.00 12.24 271 GLU A O 1
ATOM 2077 N N . LYS A 1 284 ? 40.286 25.149 23.803 1.00 10.23 272 LYS A N 1
ATOM 2078 C CA . LYS A 1 284 ? 41.422 24.235 23.585 1.00 10.21 272 LYS A CA 1
ATOM 2079 C C . LYS A 1 284 ? 41.888 24.280 22.139 1.00 9.88 272 LYS A C 1
ATOM 2080 O O . LYS A 1 284 ? 43.103 24.144 21.882 1.00 10.29 272 LYS A O 1
ATOM 2086 N N . VAL A 1 285 ? 40.963 24.489 21.193 1.00 8.99 273 VAL A N 1
ATOM 2087 C CA . VAL A 1 285 ? 41.406 24.618 19.790 1.00 8.81 273 VAL A CA 1
ATOM 2088 C C . VAL A 1 285 ? 42.335 25.841 19.702 1.00 9.44 273 VAL A C 1
ATOM 2089 O O . VAL A 1 285 ? 43.321 25.792 18.985 1.00 9.00 273 VAL A O 1
ATOM 2093 N N . ALA A 1 286 ? 42.039 26.933 20.401 1.00 9.62 274 ALA A N 1
ATOM 2094 C CA . ALA A 1 286 ? 42.931 28.096 20.326 1.00 9.05 274 ALA A CA 1
ATOM 2095 C C . ALA A 1 286 ? 44.369 27.723 20.708 1.00 9.45 274 ALA A C 1
ATOM 2096 O O . ALA A 1 286 ? 45.319 28.159 20.034 1.00 8.57 274 ALA A O 1
ATOM 2098 N N . ILE A 1 287 ? 44.556 26.919 21.764 1.00 8.38 275 ILE A N 1
ATOM 2099 C CA . ILE A 1 287 ? 45.909 26.513 22.139 1.00 9.29 275 ILE A CA 1
ATOM 2100 C C . ILE A 1 287 ? 46.530 25.690 20.992 1.00 9.75 275 ILE A C 1
ATOM 2101 O O . ILE A 1 287 ? 47.718 25.847 20.676 1.00 9.47 275 ILE A O 1
ATOM 2106 N N . GLY A 1 288 ? 45.731 24.830 20.362 1.00 8.19 276 GLY A N 1
ATOM 2107 C CA . GLY A 1 288 ? 46.218 24.066 19.216 1.00 7.57 276 GLY A CA 1
ATOM 2108 C C . GLY A 1 288 ? 46.648 24.987 18.084 1.00 7.92 276 GLY A C 1
ATOM 2109 O O . GLY A 1 288 ? 47.644 24.718 17.397 1.00 8.52 276 GLY A O 1
ATOM 2110 N N . VAL A 1 289 ? 45.882 26.057 17.859 1.00 6.51 277 VAL A N 1
ATOM 2111 C CA . VAL A 1 289 ? 46.272 27.002 16.800 1.00 6.76 277 VAL A CA 1
ATOM 2112 C C . VAL A 1 289 ? 47.622 27.640 17.118 1.00 7.81 277 VAL A C 1
ATOM 2113 O O . VAL A 1 289 ? 48.523 27.678 16.257 1.00 7.87 277 VAL A O 1
ATOM 2117 N N . LEU A 1 290 ? 47.767 28.154 18.342 1.00 8.44 278 LEU A N 1
ATOM 2118 C CA . LEU A 1 290 ? 49.020 28.854 18.707 1.00 6.85 278 LEU A CA 1
ATOM 2119 C C . LEU A 1 290 ? 50.231 27.913 18.587 1.00 7.10 278 LEU A C 1
ATOM 2120 O O . LEU A 1 290 ? 51.273 28.268 18.019 1.00 8.16 278 LEU A O 1
ATOM 2125 N N . ALA A 1 291 ? 50.087 26.682 19.093 1.00 7.59 279 ALA A N 1
ATOM 2126 C CA . ALA A 1 291 ? 51.180 25.720 18.981 1.00 8.08 279 ALA A CA 1
ATOM 2127 C C . ALA A 1 291 ? 51.457 25.438 17.504 1.00 8.32 279 ALA A C 1
ATOM 2128 O O . ALA A 1 291 ? 52.626 25.312 17.101 1.00 8.81 279 ALA A O 1
ATOM 2130 N N . SER A 1 292 ? 50.405 25.337 16.697 1.00 7.87 280 SER A N 1
ATOM 2131 C CA . SER A 1 292 ? 50.603 25.062 15.275 1.00 7.43 280 SER A CA 1
ATOM 2132 C C . SER A 1 292 ? 51.348 26.210 14.559 1.00 8.44 280 SER A C 1
ATOM 2133 O O . SER A 1 292 ? 52.024 25.937 13.569 1.00 8.07 280 SER A O 1
ATOM 2136 N N . LEU A 1 293 ? 51.230 27.461 15.035 1.00 8.14 281 LEU A N 1
ATOM 2137 C CA . LEU A 1 293 ? 51.952 28.565 14.381 1.00 8.05 281 LEU A CA 1
ATOM 2138 C C . LEU A 1 293 ? 53.443 28.350 14.546 1.00 8.74 281 LEU A C 1
ATOM 2139 O O . LEU A 1 293 ? 54.206 28.597 13.591 1.00 9.30 281 LEU A O 1
ATOM 2144 N N . PHE A 1 294 ? 53.885 27.893 15.724 1.00 8.11 282 PHE A N 1
ATOM 2145 C CA . PHE A 1 294 ? 55.303 27.593 15.892 1.00 8.85 282 PHE A CA 1
ATOM 2146 C C . PHE A 1 294 ? 55.684 26.346 15.119 1.00 9.91 282 PHE A C 1
ATOM 2147 O O . PHE A 1 294 ? 56.701 26.318 14.427 1.00 10.38 282 PHE A O 1
ATOM 2155 N N . LEU A 1 295 ? 54.852 25.307 15.201 1.00 9.33 283 LEU A N 1
ATOM 2156 C CA . LEU A 1 295 ? 55.128 24.055 14.528 1.00 9.05 283 LEU A CA 1
ATOM 2157 C C . LEU A 1 295 ? 55.362 24.204 13.033 1.00 9.25 283 LEU A C 1
ATOM 2158 O O . LEU A 1 295 ? 56.284 23.584 12.475 1.00 10.98 283 LEU A O 1
ATOM 2163 N N . THR A 1 296 ? 54.527 25.019 12.398 1.00 9.41 284 THR A N 1
ATOM 2164 C CA . THR A 1 296 ? 54.542 25.148 10.952 1.00 9.24 284 THR A CA 1
ATOM 2165 C C . THR A 1 296 ? 55.273 26.361 10.403 1.00 9.15 284 THR A C 1
ATOM 2166 O O . THR A 1 296 ? 55.122 26.720 9.227 1.00 11.62 284 THR A O 1
ATOM 2170 N N . ASP A 1 297 ? 56.095 26.973 11.252 1.00 9.04 285 ASP A N 1
ATOM 2171 C CA . ASP A 1 297 ? 56.973 28.058 10.809 1.00 10.05 285 ASP A CA 1
ATOM 2172 C C . ASP A 1 297 ? 56.311 29.314 10.292 1.00 10.06 285 ASP A C 1
ATOM 2173 O O . ASP A 1 297 ? 56.672 29.826 9.250 1.00 12.73 285 ASP A O 1
ATOM 2178 N N . LYS A 1 298 ? 55.336 29.806 11.022 1.00 9.92 286 LYS A N 1
ATOM 2179 C CA . LYS A 1 298 ? 54.741 31.068 10.635 1.00 9.62 286 LYS A CA 1
ATOM 2180 C C . LYS A 1 298 ? 55.715 32.218 10.917 1.00 9.90 286 LYS A C 1
ATOM 2181 O O . LYS A 1 298 ? 56.568 32.155 11.811 1.00 10.22 286 LYS A O 1
ATOM 2187 N N . PRO A 1 299 ? 55.610 33.284 10.121 1.00 9.83 287 PRO A N 1
ATOM 2188 C CA . PRO A 1 299 ? 56.502 34.421 10.351 1.00 9.93 287 PRO A CA 1
ATOM 2189 C C . PRO A 1 299 ? 56.130 35.172 11.635 1.00 9.83 287 PRO A C 1
ATOM 2190 O O . PRO A 1 299 ? 54.987 35.068 12.152 1.00 10.29 287 PRO A O 1
ATOM 2194 N N . ARG A 1 300 ? 57.079 35.943 12.140 1.00 9.82 288 ARG A N 1
ATOM 2195 C CA . ARG A 1 300 ? 56.883 36.700 13.366 1.00 10.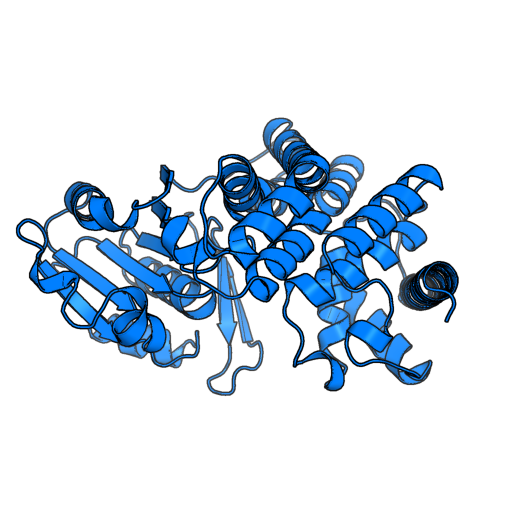05 288 ARG A CA 1
ATOM 2196 C C . ARG A 1 300 ? 55.641 37.563 13.390 1.00 9.59 288 ARG A C 1
ATOM 2197 O O . ARG A 1 300 ? 54.904 37.536 14.364 1.00 9.84 288 ARG A O 1
ATOM 2205 N N . LYS A 1 301 ? 55.379 38.289 12.324 1.00 9.72 289 LYS A N 1
ATOM 2206 C CA . LYS A 1 301 ? 54.213 39.179 12.327 1.00 9.95 289 LYS A CA 1
ATOM 2207 C C . LYS A 1 301 ? 52.893 38.405 12.414 1.00 8.61 289 LYS A C 1
ATOM 2208 O O . LYS A 1 301 ? 51.934 38.883 13.024 1.00 10.23 289 LYS A O 1
ATOM 2214 N N . MET A 1 302 ? 52.842 37.207 11.859 1.00 7.97 290 MET A N 1
ATOM 2215 C CA . MET A 1 302 ? 51.624 36.406 11.952 1.00 9.21 290 MET A CA 1
ATOM 2216 C C . MET A 1 302 ? 51.450 35.868 13.356 1.00 9.60 290 MET A C 1
ATOM 2217 O O . MET A 1 302 ? 50.324 35.884 13.903 1.00 9.62 290 MET A O 1
ATOM 2222 N N . ILE A 1 303 ? 52.529 35.371 13.955 1.00 8.76 291 ILE A N 1
ATOM 2223 C CA . ILE A 1 303 ? 52.425 34.911 15.340 1.00 9.05 291 ILE A CA 1
ATOM 2224 C C . ILE A 1 303 ? 51.944 36.072 16.237 1.00 9.74 291 ILE A C 1
ATOM 2225 O O . ILE A 1 303 ? 51.034 35.921 17.084 1.00 9.26 291 ILE A O 1
ATOM 2230 N N . GLU A 1 304 ? 52.541 37.253 16.071 1.00 8.23 292 GLU A N 1
ATOM 2231 C CA . GLU A 1 304 ? 52.118 38.425 16.869 1.00 8.81 292 GLU A CA 1
ATOM 2232 C C . GLU A 1 304 ? 50.640 38.767 16.632 1.00 8.81 292 GLU A C 1
ATOM 2233 O O . GLU A 1 304 ? 49.933 39.083 17.582 1.00 10.16 292 GLU A O 1
ATOM 2239 N N . GLU A 1 305 ? 50.174 38.689 15.379 1.00 8.14 293 GLU A N 1
ATOM 2240 C CA . GLU A 1 305 ? 48.787 39.010 15.050 1.00 10.23 293 GLU A CA 1
ATOM 2241 C C . GLU A 1 305 ? 47.809 38.079 15.754 1.00 8.69 293 GLU A C 1
ATOM 2242 O O . GLU A 1 305 ? 46.797 38.532 16.310 1.00 9.96 293 GLU A O 1
ATOM 2248 N N . VAL A 1 306 ? 48.106 36.783 15.742 1.00 8.51 294 VAL A N 1
ATOM 2249 C CA . VAL A 1 306 ? 47.182 35.821 16.324 1.00 8.49 294 VAL A CA 1
ATOM 2250 C C . VAL A 1 306 ? 47.195 35.924 17.837 1.00 8.50 294 VAL A C 1
ATOM 2251 O O . VAL A 1 306 ? 46.126 35.889 18.464 1.00 8.63 294 VAL A O 1
ATOM 2255 N N . TYR A 1 307 ? 48.373 36.037 18.458 1.00 8.31 295 TYR A N 1
ATOM 2256 C CA . TYR A 1 307 ? 48.396 36.177 19.920 1.00 8.10 295 TYR A CA 1
ATOM 2257 C C . TYR A 1 307 ? 47.686 37.463 20.326 1.00 8.33 295 TYR A C 1
ATOM 2258 O O . TYR A 1 307 ? 46.978 37.474 21.326 1.00 9.21 295 TYR A O 1
ATOM 2267 N N . SER A 1 308 ? 47.842 38.538 19.548 1.00 9.18 296 SER A N 1
ATOM 2268 C CA . SER A 1 308 ? 47.178 39.791 19.900 1.00 9.89 296 SER A CA 1
ATOM 2269 C C . SER A 1 308 ? 45.667 39.617 19.813 1.00 10.21 296 SER A C 1
ATOM 2270 O O . SER A 1 308 ? 44.942 40.158 20.641 1.00 10.57 296 SER A O 1
ATOM 2273 N N . PHE A 1 309 ? 45.180 38.891 18.807 1.00 8.45 297 PHE A N 1
ATOM 2274 C CA . PHE A 1 309 ? 43.761 38.652 18.717 1.00 9.34 297 PHE A CA 1
ATOM 2275 C C . PHE A 1 309 ? 43.272 37.859 19.929 1.00 8.69 297 PHE A C 1
ATOM 2276 O O . PHE A 1 309 ? 42.285 38.222 20.570 1.00 8.87 297 PHE A O 1
ATOM 2284 N N . CYS A 1 310 ? 43.972 36.786 20.284 1.00 8.84 298 CYS A N 1
ATOM 2285 C CA . CYS A 1 310 ? 43.528 35.969 21.413 1.00 9.31 298 CYS A CA 1
ATOM 2286 C C . CYS A 1 310 ? 43.499 36.812 22.684 1.00 8.93 298 CYS A C 1
ATOM 2287 O O . CYS A 1 310 ? 42.572 36.714 23.492 1.00 9.26 298 CYS A O 1
ATOM 2290 N N . GLU A 1 311 ? 44.504 37.648 22.859 1.00 9.53 299 GLU A N 1
ATOM 2291 C CA . GLU A 1 311 ? 44.571 38.494 24.051 1.00 9.62 299 GLU A CA 1
ATOM 2292 C C . GLU A 1 311 ? 43.415 39.472 24.111 1.00 11.05 299 GLU A C 1
ATOM 2293 O O . GLU A 1 311 ? 42.853 39.703 25.208 1.00 13.63 299 GLU A O 1
ATOM 2299 N N . GLU A 1 312 ? 43.012 40.032 22.974 1.00 10.05 300 GLU A N 1
ATOM 2300 C CA . GLU A 1 312 ? 41.933 41.020 23.056 1.00 11.08 300 GLU A CA 1
ATOM 2301 C C . GLU A 1 312 ? 40.559 40.435 23.240 1.00 11.63 300 GLU A C 1
ATOM 2302 O O . GLU A 1 312 ? 39.692 41.091 23.839 1.00 13.23 300 GLU A O 1
ATOM 2308 N N . VAL A 1 313 ? 40.323 39.219 22.745 1.00 10.46 301 VAL A N 1
ATOM 2309 C CA . VAL A 1 313 ? 39.010 38.636 22.945 1.00 10.58 301 VAL A CA 1
ATOM 2310 C C . VAL A 1 313 ? 38.926 37.713 24.131 1.00 11.55 301 VAL A C 1
ATOM 2311 O O . VAL A 1 313 ? 37.837 37.229 24.471 1.00 13.26 301 VAL A O 1
ATOM 2315 N N . GLY A 1 314 ? 40.065 37.400 24.751 1.00 11.07 302 GLY A N 1
ATOM 2316 C CA . GLY A 1 314 ? 40.032 36.528 25.913 1.00 10.68 302 GLY A CA 1
ATOM 2317 C C . GLY A 1 314 ? 40.154 35.038 25.655 1.00 11.15 302 GLY A C 1
ATOM 2318 O O . GLY A 1 314 ? 39.625 34.228 26.415 1.00 13.02 302 GLY A O 1
ATOM 2319 N N . LEU A 1 315 ? 40.801 34.656 24.548 1.00 10.46 303 LEU A N 1
ATOM 2320 C CA . LEU A 1 315 ? 41.086 33.237 24.300 1.00 8.99 303 LEU A CA 1
ATOM 2321 C C . LEU A 1 315 ? 42.398 32.894 25.044 1.00 10.33 303 LEU A C 1
ATOM 2322 O O . LEU A 1 315 ? 43.285 33.745 25.216 1.00 11.11 303 LEU A O 1
ATOM 2327 N N . PRO A 1 316 ? 42.553 31.643 25.474 1.00 11.55 304 PRO A N 1
ATOM 2328 C CA . PRO A 1 316 ? 43.790 31.282 26.174 1.00 10.55 304 PRO A CA 1
ATOM 2329 C C . PRO A 1 316 ? 45.006 31.390 25.268 1.00 11.45 304 PRO A C 1
ATOM 2330 O O . PRO A 1 316 ? 44.900 31.110 24.053 1.00 12.03 304 PRO A O 1
ATOM 2334 N N . THR A 1 317 ? 46.139 31.784 25.857 1.00 10.75 305 THR A N 1
ATOM 2335 C CA . THR A 1 317 ? 47.394 31.842 25.107 1.00 9.97 305 THR A CA 1
ATOM 2336 C C . THR A 1 317 ? 48.475 31.078 25.837 1.00 11.39 305 THR A C 1
ATOM 2337 O O . THR A 1 317 ? 49.613 31.040 25.374 1.00 11.57 305 THR A O 1
ATOM 2341 N N . THR A 1 318 ? 48.121 30.453 26.965 1.00 10.65 306 THR A N 1
ATOM 2342 C CA . THR A 1 318 ? 49.102 29.690 27.766 1.00 11.45 306 THR A CA 1
ATOM 2343 C C . THR A 1 318 ? 48.473 28.404 28.234 1.00 11.52 306 THR A C 1
ATOM 2344 O O . THR A 1 318 ? 47.244 28.289 28.285 1.00 11.79 306 THR A O 1
ATOM 2348 N N . LEU A 1 319 ? 49.313 27.421 28.563 1.00 11.11 307 LEU A N 1
ATOM 2349 C CA . LEU A 1 319 ? 48.806 26.131 29.044 1.00 11.96 307 LEU A CA 1
ATOM 2350 C C . LEU A 1 319 ? 48.049 26.282 30.378 1.00 11.95 307 LEU A C 1
ATOM 2351 O O . LEU A 1 319 ? 47.078 25.576 30.625 1.00 12.37 307 LEU A O 1
ATOM 2356 N N . ALA A 1 320 ? 48.494 27.223 31.201 1.00 13.24 308 ALA A N 1
ATOM 2357 C CA . ALA A 1 320 ? 47.814 27.444 32.475 1.00 12.86 308 ALA A CA 1
ATOM 2358 C C . ALA A 1 320 ? 46.348 27.840 32.270 1.00 13.48 308 ALA A C 1
ATOM 2359 O O . ALA A 1 320 ? 45.477 27.522 33.108 1.00 13.45 308 ALA A O 1
ATOM 2361 N N . GLU A 1 321 ? 46.066 28.547 31.181 1.00 12.19 309 GLU A N 1
ATOM 2362 C CA . GLU A 1 321 ? 44.712 29.006 30.920 1.00 12.66 309 GLU A CA 1
ATOM 2363 C C . GLU A 1 321 ? 43.760 27.914 30.440 1.00 12.86 309 GLU A C 1
ATOM 2364 O O . GLU A 1 321 ? 42.566 28.182 30.208 1.00 15.37 309 GLU A O 1
ATOM 2370 N N . ILE A 1 322 ? 44.277 26.686 30.274 1.00 12.05 310 ILE A N 1
ATOM 2371 C CA . ILE A 1 322 ? 43.401 25.551 29.963 1.00 11.44 310 ILE A CA 1
ATOM 2372 C C . ILE A 1 322 ? 43.613 24.444 30.993 1.00 11.83 310 ILE A C 1
ATOM 2373 O O . ILE A 1 322 ? 43.414 23.260 30.724 1.00 12.45 310 ILE A O 1
ATOM 2378 N N . GLY A 1 323 ? 44.038 24.890 32.177 1.00 12.59 311 GLY A N 1
ATOM 2379 C CA . GLY A 1 323 ? 44.186 24.010 33.344 1.00 13.81 311 GLY A CA 1
ATOM 2380 C C . GLY A 1 323 ? 45.453 23.206 33.446 1.00 13.84 311 GLY A C 1
ATOM 2381 O O . GLY A 1 323 ? 45.531 22.212 34.179 1.00 14.29 311 GLY A O 1
ATOM 2382 N N . LEU A 1 324 ? 46.473 23.647 32.721 1.00 13.28 312 LEU A N 1
ATOM 2383 C CA . LEU A 1 324 ? 47.715 22.911 32.685 1.00 13.48 312 LEU A CA 1
ATOM 2384 C C . LEU A 1 324 ? 48.913 23.694 33.223 1.00 14.43 312 LEU A C 1
ATOM 2385 O O . LEU A 1 324 ? 50.035 23.579 32.708 1.00 15.97 312 LEU A O 1
ATOM 2390 N N . ASP A 1 325 ? 48.684 24.493 34.264 1.00 14.60 313 ASP A N 1
ATOM 2391 C CA . ASP A 1 325 ? 49.751 25.249 34.895 1.00 17.96 313 ASP A CA 1
ATOM 2392 C C . ASP A 1 325 ? 50.734 24.246 35.482 1.00 19.21 313 ASP A C 1
ATOM 2393 O O . ASP A 1 325 ? 50.349 23.364 36.271 1.00 18.77 313 ASP A O 1
ATOM 2398 N N . GLY A 1 326 ? 51.997 24.368 35.097 1.00 19.62 314 GLY A N 1
ATOM 2399 C CA . GLY A 1 326 ? 53.029 23.473 35.604 1.00 19.95 314 GLY A CA 1
ATOM 2400 C C . GLY A 1 326 ? 52.991 22.049 35.074 1.00 19.92 314 GLY A C 1
ATOM 2401 O O . GLY A 1 326 ? 53.618 21.130 35.640 1.00 21.95 314 GLY A O 1
ATOM 2402 N N . VAL A 1 327 ? 52.262 21.838 33.982 1.00 18.17 315 VAL A N 1
ATOM 2403 C CA . VAL A 1 327 ? 52.157 20.508 33.405 1.00 17.56 315 VAL A CA 1
ATOM 2404 C C . VAL A 1 327 ? 53.548 19.866 33.128 1.00 17.87 315 VAL A C 1
ATOM 2405 O O . VAL A 1 327 ? 54.492 20.534 32.667 1.00 19.53 315 VAL A O 1
ATOM 2409 N N . SER A 1 328 ? 53.662 18.574 33.418 1.00 18.14 316 SER A N 1
ATOM 2410 C CA . SER A 1 328 ? 54.925 17.858 33.231 1.00 18.01 316 SER A CA 1
ATOM 2411 C C . SER A 1 328 ? 55.247 17.530 31.776 1.00 17.20 316 SER A C 1
ATOM 2412 O O . SER A 1 328 ? 54.355 17.455 30.929 1.00 16.90 316 SER A O 1
ATOM 2415 N N . ASP A 1 329 ? 56.528 17.321 31.485 1.00 17.67 317 ASP A N 1
ATOM 2416 C CA . ASP A 1 329 ? 56.913 16.956 30.130 1.00 16.77 317 ASP A CA 1
ATOM 2417 C C . ASP A 1 329 ? 56.278 15.631 29.779 1.00 17.23 317 ASP A C 1
ATOM 2418 O O . ASP A 1 329 ? 55.894 15.390 28.648 1.00 15.77 317 ASP A O 1
ATOM 2423 N N . GLU A 1 330 ? 56.163 14.755 30.765 1.00 17.82 318 GLU A N 1
ATOM 2424 C CA . GLU A 1 330 ? 55.562 13.461 30.544 1.00 19.32 318 GLU A CA 1
ATOM 2425 C C . GLU A 1 330 ? 54.109 13.623 30.087 1.00 17.84 318 GLU A C 1
ATOM 2426 O O . GLU A 1 330 ? 53.680 12.945 29.161 1.00 17.10 318 GLU A O 1
ATOM 2432 N N . ASP A 1 331 ? 53.360 14.521 30.731 1.00 17.18 319 ASP A N 1
ATOM 2433 C CA . ASP A 1 331 ? 51.963 14.736 30.343 1.00 16.65 319 ASP A CA 1
ATOM 2434 C C . ASP A 1 331 ? 51.863 15.389 28.949 1.00 14.64 319 ASP A C 1
ATOM 2435 O O . ASP A 1 331 ? 51.010 15.024 28.132 1.00 14.76 319 ASP A O 1
ATOM 2440 N N . LEU A 1 332 ? 52.763 16.329 28.689 1.00 14.66 320 LEU A N 1
ATOM 2441 C CA . LEU A 1 332 ? 52.770 16.974 27.375 1.00 13.29 320 LEU A CA 1
ATOM 2442 C C . LEU A 1 332 ? 53.141 16.009 26.277 1.00 12.69 320 LEU A C 1
ATOM 2443 O O . LEU A 1 332 ? 52.638 16.119 25.133 1.00 14.08 320 LEU A O 1
ATOM 2448 N N . MET A 1 333 ? 53.996 15.029 26.586 1.00 13.76 321 MET A N 1
ATOM 2449 C CA . MET A 1 333 ? 54.326 14.076 25.541 1.00 14.24 321 MET A CA 1
ATOM 2450 C C . MET A 1 333 ? 53.126 13.164 25.230 1.00 14.28 321 MET A C 1
ATOM 2451 O O . MET A 1 333 ? 52.957 12.745 24.099 1.00 16.10 321 MET A O 1
ATOM 2456 N N . LYS A 1 334 ? 52.287 12.869 26.223 1.00 14.86 322 LYS A N 1
ATOM 2457 C CA . LYS A 1 334 ? 51.079 12.077 25.964 1.00 14.87 322 LYS A CA 1
ATOM 2458 C C . LYS A 1 334 ? 50.155 12.839 25.002 1.00 13.29 322 LYS A C 1
ATOM 2459 O O . LYS A 1 334 ? 49.539 12.249 24.107 1.00 14.20 322 LYS A O 1
ATOM 2465 N N . VAL A 1 335 ? 50.070 14.152 25.207 1.00 13.36 323 VAL A N 1
ATOM 2466 C CA . VAL A 1 335 ? 49.252 15.001 24.341 1.00 12.72 323 VAL A CA 1
ATOM 2467 C C . VAL A 1 335 ? 49.795 14.936 22.914 1.00 12.00 323 VAL A C 1
ATOM 2468 O O . VAL A 1 335 ? 49.050 14.742 21.976 1.00 12.14 323 VAL A O 1
ATOM 2472 N N . ALA A 1 336 ? 51.111 15.082 22.782 1.00 12.56 324 ALA A N 1
ATOM 2473 C CA . ALA A 1 336 ? 51.758 15.081 21.459 1.00 11.80 324 ALA A CA 1
ATOM 2474 C C . ALA A 1 336 ? 51.608 13.749 20.741 1.00 13.38 324 ALA A C 1
ATOM 2475 O O . ALA A 1 336 ? 51.340 13.693 19.543 1.00 13.56 324 ALA A O 1
ATOM 2477 N N . GLU A 1 337 ? 51.764 12.655 21.496 1.00 14.21 325 GLU A N 1
ATOM 2478 C CA . GLU A 1 337 ? 51.615 11.339 20.883 1.00 14.91 325 GLU A CA 1
ATOM 2479 C C . GLU A 1 337 ? 50.194 11.124 20.367 1.00 12.87 325 GLU A C 1
ATOM 2480 O O . GLU A 1 337 ? 50.010 10.575 19.275 1.00 13.94 325 GLU A O 1
ATOM 2486 N N . LYS A 1 338 ? 49.196 11.529 21.168 1.00 12.65 326 LYS A N 1
ATOM 2487 C CA . LYS A 1 338 ? 47.802 11.391 20.776 1.00 12.82 326 LYS A CA 1
ATOM 2488 C C . LYS A 1 338 ? 47.512 12.246 19.525 1.00 12.61 326 LYS A C 1
ATOM 2489 O O . LYS A 1 338 ? 46.865 11.793 18.586 1.00 12.71 326 LYS A O 1
ATOM 2495 N N . ALA A 1 339 ? 48.040 13.465 19.523 1.00 10.96 327 ALA A N 1
ATOM 2496 C CA . ALA A 1 339 ? 47.860 14.372 18.372 1.00 11.39 327 ALA A CA 1
ATOM 2497 C C . ALA A 1 339 ? 48.430 13.814 17.080 1.00 11.99 327 ALA A C 1
ATOM 2498 O O . ALA A 1 339 ? 47.925 14.106 15.990 1.00 12.67 327 ALA A O 1
ATOM 2500 N N . CYS A 1 340 ? 49.481 13.001 17.202 1.00 12.82 328 CYS A N 1
ATOM 2501 C CA . CYS A 1 340 ? 50.155 12.451 16.028 1.00 12.30 328 CYS A CA 1
ATOM 2502 C C . CYS A 1 340 ? 49.797 11.032 15.628 1.00 14.10 328 CYS A C 1
ATOM 2503 O O . CYS A 1 340 ? 50.519 10.408 14.845 1.00 15.21 328 CYS A O 1
ATOM 2506 N N . ASP A 1 341 ? 48.700 10.530 16.189 1.00 14.77 329 ASP A N 1
ATOM 2507 C CA . ASP A 1 341 ? 48.161 9.226 15.796 1.00 17.30 329 ASP A CA 1
ATOM 2508 C C . ASP A 1 341 ? 48.151 9.176 14.255 1.00 17.43 329 ASP A C 1
ATOM 2509 O O . ASP A 1 341 ? 47.867 10.174 13.593 1.00 15.42 329 ASP A O 1
ATOM 2514 N N . LYS A 1 342 ? 48.465 8.019 13.680 1.00 18.56 330 LYS A N 1
ATOM 2515 C CA . LYS A 1 342 ? 48.516 7.882 12.229 1.00 19.18 330 LYS A CA 1
ATOM 2516 C C . LYS A 1 342 ? 47.271 8.330 11.503 1.00 19.10 330 LYS A C 1
ATOM 2517 O O . LYS A 1 342 ? 47.358 8.770 10.353 1.00 19.43 330 LYS A O 1
ATOM 2523 N N . ASN A 1 343 ? 46.119 8.228 12.160 1.00 17.34 331 ASN A N 1
ATOM 2524 C CA . ASN A 1 343 ? 44.876 8.645 11.531 1.00 18.69 331 ASN A CA 1
ATOM 2525 C C . ASN A 1 343 ? 44.463 10.095 11.833 1.00 17.02 331 ASN A C 1
ATOM 2526 O O . ASN A 1 343 ? 43.399 10.550 11.358 1.00 18.18 331 ASN A O 1
ATOM 2531 N N . GLU A 1 344 ? 45.308 10.836 12.560 1.00 14.79 332 GLU A N 1
ATOM 2532 C CA . GLU A 1 344 ? 44.956 12.226 12.891 1.00 13.84 332 GLU A CA 1
ATOM 2533 C C . GLU A 1 344 ? 45.143 13.183 11.716 1.00 13.09 332 GLU A C 1
ATOM 2534 O O . GLU A 1 344 ? 45.886 12.930 10.763 1.00 14.12 332 GLU A O 1
ATOM 2540 N N . THR A 1 345 ? 44.456 14.311 11.811 1.00 11.57 333 THR A N 1
ATOM 2541 C CA . THR A 1 345 ? 44.491 15.300 10.754 1.00 10.45 333 THR A CA 1
ATOM 2542 C C . THR A 1 345 ? 45.801 16.058 10.646 1.00 10.80 333 THR A C 1
ATOM 2543 O O . THR A 1 345 ? 46.030 16.754 9.645 1.00 10.26 333 THR A O 1
ATOM 2547 N N . ILE A 1 346 ? 46.662 15.925 11.647 1.00 9.26 334 ILE A N 1
ATOM 2548 C CA . ILE A 1 346 ? 47.918 16.661 11.626 1.00 10.74 334 ILE A CA 1
ATOM 2549 C C . ILE A 1 346 ? 48.766 16.223 10.427 1.00 11.16 334 ILE A C 1
ATOM 2550 O O . ILE A 1 346 ? 49.610 16.991 9.938 1.00 11.66 334 ILE A O 1
ATOM 2555 N N . HIS A 1 347 ? 48.530 15.016 9.917 1.00 11.02 335 HIS A N 1
ATOM 2556 C CA . HIS A 1 347 ? 49.311 14.564 8.781 1.00 11.66 335 HIS A CA 1
ATOM 2557 C C . HIS A 1 347 ? 48.906 15.244 7.478 1.00 11.65 335 HIS A C 1
ATOM 2558 O O . HIS A 1 347 ? 49.550 15.033 6.439 1.00 14.38 335 HIS A O 1
ATOM 2565 N N . ASN A 1 348 ? 47.854 16.072 7.529 1.00 10.89 336 ASN A N 1
ATOM 2566 C CA . ASN A 1 348 ? 47.470 16.896 6.366 1.00 10.70 336 ASN A CA 1
ATOM 2567 C C . ASN A 1 348 ? 48.421 18.110 6.248 1.00 11.58 336 ASN A C 1
ATOM 2568 O O . ASN A 1 348 ? 48.358 18.863 5.286 1.00 12.13 336 ASN A O 1
ATOM 2573 N N . GLU A 1 349 ? 49.264 18.346 7.246 1.00 10.47 337 GLU A N 1
ATOM 2574 C CA . GLU A 1 349 ? 50.225 19.442 7.119 1.00 10.69 337 GLU A CA 1
ATOM 2575 C C . GLU A 1 349 ? 51.222 19.098 6.003 1.00 11.42 337 GLU A C 1
ATOM 2576 O O . GLU A 1 349 ? 51.542 17.921 5.804 1.00 12.64 337 GLU A O 1
ATOM 2582 N N . PRO A 1 350 ? 51.703 20.109 5.254 1.00 10.59 338 PRO A N 1
ATOM 2583 C CA . PRO A 1 350 ? 52.696 19.802 4.208 1.00 11.13 338 PRO A CA 1
ATOM 2584 C C . PRO A 1 350 ? 53.948 19.156 4.841 1.00 11.14 338 PRO A C 1
ATOM 2585 O O . PRO A 1 350 ? 54.510 18.202 4.296 1.00 11.55 338 PRO A O 1
ATOM 2589 N N . GLN A 1 351 ? 54.396 19.659 5.981 1.00 11.33 339 GLN A N 1
ATOM 2590 C CA . GLN A 1 351 ? 55.601 19.102 6.585 1.00 11.65 339 GLN A CA 1
ATOM 2591 C C . GLN A 1 351 ? 55.311 17.782 7.287 1.00 13.17 339 GLN A C 1
ATOM 2592 O O . GLN A 1 351 ? 54.197 17.562 7.792 1.00 13.02 339 GLN A O 1
ATOM 2598 N N . PRO A 1 352 ? 56.302 16.877 7.326 1.00 13.26 340 PRO A N 1
ATOM 2599 C CA . PRO A 1 352 ? 56.087 15.598 8.031 1.00 14.24 340 PRO A CA 1
ATOM 2600 C C . PRO A 1 352 ? 56.085 15.990 9.519 1.00 14.03 340 PRO A C 1
ATOM 2601 O O . PRO A 1 352 ? 56.861 16.850 9.926 1.00 16.22 340 PRO A O 1
ATOM 2605 N N . VAL A 1 353 ? 55.203 15.410 10.322 1.00 13.72 341 VAL A N 1
ATOM 2606 C CA . VAL A 1 353 ? 55.140 15.801 11.734 1.00 14.71 341 VAL A CA 1
ATOM 2607 C C . VAL A 1 353 ? 55.295 14.603 12.638 1.00 14.30 341 VAL A C 1
ATOM 2608 O O . VAL A 1 353 ? 54.640 13.576 12.405 1.00 16.52 341 VAL A O 1
ATOM 2612 N N . THR A 1 354 ? 56.141 14.744 13.661 1.00 13.66 342 THR A N 1
ATOM 2613 C CA . THR A 1 354 ? 56.326 13.693 14.662 1.00 14.18 342 THR A CA 1
ATOM 2614 C C . THR A 1 354 ? 55.879 14.231 16.016 1.00 14.37 342 THR A C 1
ATOM 2615 O O . THR A 1 354 ? 55.756 15.446 16.221 1.00 14.00 342 THR A O 1
ATOM 2619 N N . SER A 1 355 ? 55.646 13.328 16.957 1.00 13.26 343 SER A N 1
ATOM 2620 C CA . SER A 1 355 ? 55.206 13.757 18.278 1.00 13.23 343 SER A CA 1
ATOM 2621 C C . SER A 1 355 ? 56.158 14.735 18.968 1.00 12.34 343 SER A C 1
ATOM 2622 O O . SER A 1 355 ? 55.727 15.705 19.607 1.00 11.28 343 SER A O 1
ATOM 2625 N N . LYS A 1 356 ? 57.459 14.509 18.834 1.00 13.14 344 LYS A N 1
ATOM 2626 C CA . LYS A 1 356 ? 58.424 15.411 19.456 1.00 14.32 344 LYS A CA 1
ATOM 2627 C C . LYS A 1 356 ? 58.265 16.861 18.935 1.00 12.12 344 LYS A C 1
ATOM 2628 O O . LYS A 1 356 ? 58.396 17.821 19.706 1.00 11.75 344 LYS A O 1
ATOM 2634 N N . ASP A 1 357 ? 57.986 16.999 17.637 1.00 12.00 345 ASP A N 1
ATOM 2635 C CA . ASP A 1 357 ? 57.777 18.321 17.036 1.00 12.04 345 ASP A CA 1
ATOM 2636 C C . ASP A 1 357 ? 56.615 19.038 17.710 1.00 10.37 345 ASP A C 1
ATOM 2637 O O . ASP A 1 357 ? 56.705 20.237 18.002 1.00 10.74 345 ASP A O 1
ATOM 2642 N N . VAL A 1 358 ? 55.528 18.313 17.958 1.00 10.49 346 VAL A N 1
ATOM 2643 C CA . VAL A 1 358 ? 54.335 18.898 18.597 1.00 9.58 346 VAL A CA 1
ATOM 2644 C C . VAL A 1 358 ? 54.621 19.224 20.053 1.00 10.35 346 VAL A C 1
ATOM 2645 O O . VAL A 1 358 ? 54.232 20.293 20.555 1.00 10.65 346 VAL A O 1
ATOM 2649 N N . PHE A 1 359 ? 55.322 18.317 20.751 1.00 10.31 347 PHE A N 1
ATOM 2650 C CA . PHE A 1 359 ? 55.693 18.553 22.143 1.00 10.15 347 PHE A CA 1
ATOM 2651 C C . PHE A 1 359 ? 56.481 19.868 22.252 1.00 9.15 347 PHE A C 1
ATOM 2652 O O . PHE A 1 359 ? 56.195 20.742 23.074 1.00 10.32 347 PHE A O 1
ATOM 2660 N N . PHE A 1 360 ? 57.494 20.013 21.387 1.00 9.01 348 PHE A N 1
ATOM 2661 C CA . PHE A 1 360 ? 58.317 21.216 21.373 1.00 9.47 348 PHE A CA 1
ATOM 2662 C C . PHE A 1 360 ? 57.496 22.479 21.042 1.00 8.90 348 PHE A C 1
ATOM 2663 O O . PHE A 1 360 ? 57.720 23.532 21.618 1.00 9.64 348 PHE A O 1
ATOM 2671 N N . ALA A 1 361 ? 56.584 22.365 20.080 1.00 8.52 349 ALA A N 1
ATOM 2672 C CA . ALA A 1 361 ? 55.776 23.534 19.705 1.00 8.75 349 ALA A CA 1
ATOM 2673 C C . ALA A 1 361 ? 54.862 23.989 20.831 1.00 9.57 349 ALA A C 1
ATOM 2674 O O . ALA A 1 361 ? 54.667 25.194 21.024 1.00 9.24 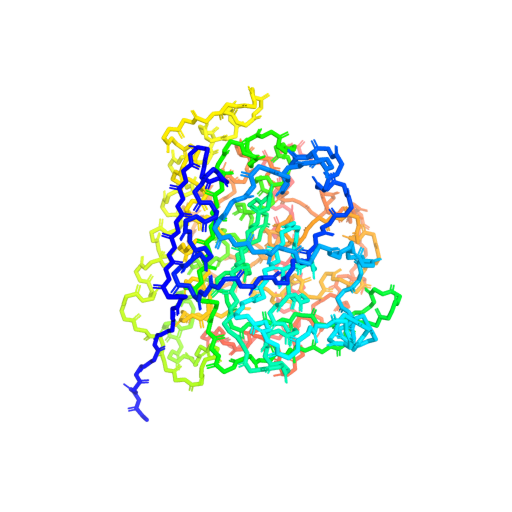349 ALA A O 1
ATOM 2676 N N . LEU A 1 362 ? 54.265 23.024 21.540 1.00 9.69 350 LEU A N 1
ATOM 2677 C CA . LEU A 1 362 ? 53.426 23.381 22.687 1.00 8.95 350 LEU A CA 1
ATOM 2678 C C . LEU A 1 362 ? 54.216 24.142 23.748 1.00 9.10 350 LEU A C 1
ATOM 2679 O O . LEU A 1 362 ? 53.749 25.151 24.284 1.00 10.35 350 LEU A O 1
ATOM 2684 N N . LYS A 1 363 ? 55.411 23.664 24.070 1.00 9.96 351 LYS A N 1
ATOM 2685 C CA . LYS A 1 363 ? 56.216 24.336 25.070 1.00 10.15 351 LYS A CA 1
ATOM 2686 C C . LYS A 1 363 ? 56.674 25.713 24.636 1.00 11.08 351 LYS A C 1
ATOM 2687 O O . LYS A 1 363 ? 56.642 26.663 25.428 1.00 11.47 351 LYS A O 1
ATOM 2693 N N . ALA A 1 364 ? 57.058 25.844 23.366 1.00 10.14 352 ALA A N 1
ATOM 2694 C CA . ALA A 1 364 ? 57.519 27.147 22.889 1.00 9.71 352 ALA A CA 1
ATOM 2695 C C . ALA A 1 364 ? 56.384 28.142 22.862 1.00 10.13 352 ALA A C 1
ATOM 2696 O O . ALA A 1 364 ? 56.564 29.313 23.242 1.00 10.50 352 ALA A O 1
ATOM 2698 N N . ALA A 1 365 ? 55.224 27.694 22.388 1.00 9.44 353 ALA A N 1
ATOM 2699 C CA . ALA A 1 365 ? 54.037 28.572 22.292 1.00 10.15 353 ALA A CA 1
ATOM 2700 C C . ALA A 1 365 ? 53.612 29.037 23.676 1.00 10.30 353 ALA A C 1
ATOM 2701 O O . ALA A 1 365 ? 53.211 30.195 23.844 1.00 11.49 353 ALA A O 1
ATOM 2703 N N . ASP A 1 366 ? 53.685 28.139 24.655 1.00 10.48 354 ASP A N 1
ATOM 2704 C CA . ASP A 1 366 ? 53.340 28.492 26.023 1.00 10.72 354 ASP A CA 1
ATOM 2705 C C . ASP A 1 366 ? 54.302 29.543 26.588 1.00 10.19 354 ASP A C 1
ATOM 2706 O O . ASP A 1 366 ? 53.873 30.515 27.218 1.00 10.94 354 ASP A O 1
ATOM 2711 N N . ARG A 1 367 ? 55.602 29.346 26.397 1.00 9.46 355 ARG A N 1
ATOM 2712 C CA . ARG A 1 367 ? 56.600 30.291 26.891 1.00 10.55 355 ARG A CA 1
ATOM 2713 C C . ARG A 1 367 ? 56.402 31.658 26.247 1.00 11.25 355 ARG A C 1
ATOM 2714 O O . ARG A 1 367 ? 56.460 32.671 26.917 1.00 11.74 355 ARG A O 1
ATOM 2722 N N . TYR A 1 368 ? 56.174 31.684 24.932 1.00 11.28 356 TYR A N 1
ATOM 2723 C CA . TYR A 1 368 ? 55.938 32.935 24.257 1.00 10.50 356 TYR A CA 1
ATOM 2724 C C . TYR A 1 368 ? 54.697 33.644 24.816 1.00 10.44 356 TYR A C 1
ATOM 2725 O O . TYR A 1 368 ? 54.717 34.863 25.049 1.00 10.70 356 TYR A O 1
ATOM 2734 N N . GLY A 1 369 ? 53.612 32.889 25.036 1.00 10.74 357 GLY A N 1
ATOM 2735 C CA . GLY A 1 369 ? 52.393 33.498 25.564 1.00 11.13 357 GLY A CA 1
ATOM 2736 C C . GLY A 1 369 ? 52.580 34.013 26.993 1.00 10.42 357 GLY A C 1
ATOM 2737 O O . GLY A 1 369 ? 52.083 35.094 27.332 1.00 11.29 357 GLY A O 1
ATOM 2738 N N . ARG A 1 370 ? 53.320 33.244 27.810 1.00 11.05 358 ARG A N 1
ATOM 2739 C CA . ARG A 1 370 ? 53.589 33.671 29.183 1.00 12.03 358 ARG A CA 1
ATOM 2740 C C . ARG A 1 370 ? 54.424 34.952 29.206 1.00 12.98 358 ARG A C 1
ATOM 2741 O O . ARG A 1 370 ? 54.138 35.868 29.983 1.00 13.53 358 ARG A O 1
ATOM 2749 N N . MET A 1 371 ? 55.455 35.045 28.359 1.00 13.11 359 MET A N 1
ATOM 2750 C CA . MET A 1 371 ? 56.288 36.244 28.375 1.00 13.83 359 MET A CA 1
ATOM 2751 C C . MET A 1 371 ? 55.507 37.481 27.904 1.00 14.74 359 MET A C 1
ATOM 2752 O O . MET A 1 371 ? 55.715 38.596 28.403 1.00 16.21 359 MET A O 1
ATOM 2757 N N . ARG A 1 372 ? 54.572 37.294 26.979 1.00 13.23 360 ARG A N 1
ATOM 2758 C CA . ARG A 1 372 ? 53.790 38.441 26.530 1.00 14.27 360 ARG A CA 1
ATOM 2759 C C . ARG A 1 372 ? 52.925 38.957 27.655 1.00 15.90 360 ARG A C 1
ATOM 2760 O O . ARG A 1 372 ? 52.629 40.151 27.720 1.00 18.78 360 ARG A O 1
ATOM 2768 N N . LYS A 1 373 ? 52.525 38.060 28.537 1.00 14.95 361 LYS A N 1
ATOM 2769 C CA . LYS A 1 373 ? 51.687 38.409 29.679 1.00 16.55 361 LYS A CA 1
ATOM 2770 C C . LYS A 1 373 ? 52.465 38.701 30.956 1.00 18.84 361 LYS A C 1
ATOM 2771 O O . LYS A 1 373 ? 51.873 38.765 32.033 1.00 19.31 361 LYS A O 1
ATOM 2777 N N . ASN A 1 374 ? 53.779 38.859 30.820 1.00 19.83 362 ASN A N 1
ATOM 2778 C CA . ASN A 1 374 ? 54.665 39.173 31.950 1.00 22.85 362 ASN A CA 1
ATOM 2779 C C . ASN A 1 374 ? 54.549 38.174 33.079 1.00 24.11 362 ASN A C 1
ATOM 2780 O O . ASN A 1 374 ? 54.535 38.566 34.251 1.00 24.16 362 ASN A O 1
ATOM 2785 N N . LEU A 1 375 ? 54.490 36.890 32.736 1.00 23.86 363 LEU A N 1
ATOM 2786 C CA . LEU A 1 375 ? 54.404 35.820 33.727 1.00 27.93 363 LEU A CA 1
ATOM 2787 C C . LEU A 1 375 ? 55.718 35.050 33.809 1.00 29.69 363 LEU A C 1
ATOM 2788 O O . LEU A 1 375 ? 55.980 34.378 34.835 1.00 32.28 363 LEU A O 1
#

Sequence (364 aa):
HMITTTIFPGRYVQGAGAINILEEELSRFGERAFVVIDDFVDKNVLGENFFSSFTKVRVNKQIFGGECSDEEIERLSGLVEEETDVVVGIGGGKTLDTAKAVAYKLKKPVVIVPTIASTDAPCSALSVIYTPNGEFKRYLFLPRNPDVVLVDTEIVAKAPARFLVAGMGDALATWFEAESCKQKYAPNMTGRLGSMTAYALARLCYETLLEYGVLAKRSVEEKSVTPALEKIVEANTLLSGLGFESGGLAAAHAIHNGLTVLENTHKYLHGEKVAIGVLASLFLTDKPRKMIEEVYSFCEEVGLPTTLAEIGLDGVSDEDLMKVAEKACDKNETIHNEPQPVTSKDVFFALKAADRYGRMRKNL

Secondary structure (DSSP, 8-state):
---B-----SEEEEETTGGGGHHHHHHTT-SEEEEEE-HHIIIIII-TTGGGG-SSSEEEEEE--SS-BHHHHHHHHTT--TT--EEEEEESHHHHHHHHHHHHHTT--EEEEESS---S-TTSSEEEEE-TTS-EEEEEE-SS--SEEEEEHHHHHHS-HHHHHHHHHHHHHHHHHHHHHHHHT-B-TTSSBPPHHHHHHHHHHHHHHHHHHHHHHHHHHTT---HHHHHHHHIIIIIHHHIIIII---HHHHHHHHHTTSGGGTTS-HHHHHHHHHHHHHHHTT--HHHHHHHHHHHHHHT---SGGGGT-TT--HHHHHHHHHHHT-TTSGGGGSSS---HHHHHHHHHHHHHHHHHHTT-

B-factor: mean 16.02, std 6.77, range [6.49, 44.42]

Organism: Thermotoga maritima (strain ATCC 43589 / DSM 3109 / JCM 10099 / NBRC 100826 / MSB8) (NCBI:txid243274)

Radius of gyration: 20.1 Å; Cα contacts (8 Å, |Δi|>4): 784; chains: 1; bounding box: 59×40×45 Å